Protein 1JWG (pdb70)

CATH classification: 1.25.40.90

B-factor: mean 39.1, std 12.19, range [18.77, 93.54]

Foldseek 3Di:
DDDLLNLLCVQLPPPDPDGPVVSLVVSLVRQVVDPCSLLVNLVNLLVQLPDLRQSSNVSSLVSVLVSCVDDDPSNVVNCLDCVRVVSLVLCCDPVHNNVSHDPVSNVSSLVSLVVCVVPPVVSVSSVVSNVVCVVVPSPD/DDDPDDD/DLDLVVLLCVQLPLPDPDGPVVSLVSNLVRQVVDPCRLLVNLVNLLVQLLDLSQSSNVSSLVSVLVSVVVDDDVNCVNCLDCVRVVSLVQCCDPVHNNVSHDPVSNVSSLVSLVVCVVVPVVRVSSVVSNVVCVVVPRND/DPDDD

Secondary structure (DSSP, 8-state):
---HHHHHHHHT-TT-SS--HHHHHHHHHHHTSSTTHHHHHHHHHHHHHT-SSHHHHHHHHHHHHHHHTS--HHHHHHHTSHHHHHHHHHHH-TTTTGGGS-HHHHHHHHHHHHHHHHH-TT-HHHHHHHHHHHHTTS--/--SHHHHHHHHT-TT-SS--HHHHHHHHHHGGGSTTHHHHHHHHHHHHHT-SSHHHHHHHHHHHHHHHHH--HHHHHHHTSHHHHHHHHHHH-TTTTGGGS-HHHHHHHHHHHHHHHHH-TT-HHHHHHHHHHHHHTS--/-PPPPP-/-PPP-

Organism: Homo sapiens (NCBI:txid9606)

Nearest PDB structures (foldseek):
  3g2w-assembly2_B  TM=1.003E+00  e=2.637E-18  Homo sapiens
  3g2s-assembly1_A  TM=9.853E-01  e=2.176E-18  Homo sapiens
  1py1-assembly2_C  TM=9.974E-01  e=4.066E-18  Homo sapiens
  1juq-assembly5_A  TM=9.883E-01  e=4.350E-15  Homo sapiens
  1juq-assembly6_A  TM=9.883E-01  e=4.350E-15  Homo sapiens

InterPro domains:
  IPR002014 VHS domain [PF00790] (8-143)
  IPR002014 VHS domain [PS50179] (17-147)
  IPR002014 VHS domain [SM00288] (10-143)
  IPR004152 GAT domain [PF03127] (222-300)
  IPR004152 GAT domain [PS50909] (171-299)
  IPR008152 Clathrin adaptor, alpha/beta/gamma-adaptin, appendage, Ig-like subdomain [PF02883] (514-631)
  IPR008152 Clathrin adaptor, alpha/beta/gamma-adaptin, appendage, Ig-like subdomain [SM00809] (507-631)
  IPR008153 Gamma-adaptin ear (GAE) domain [PS50180] (510-631)
  IPR008942 ENTH/VHS [G3DSA:1.25.40.90] (2-163)
  IPR008942 ENTH/VHS [SSF48464] (10-154)
  IPR013041 Clathrin adaptor, appendage, Ig-like subdomain superfamily [SSF49348] (496-639)
  IPR027422 ADP-ribosylation factor-binding protein GGA1-3 [PTHR45905] (5-639)
  IPR038425 GAT domain superfamily [G3DSA:1.20.58.160] (210-314)
  IPR041198 N-terminal extension of GAT domain [PF18308] (169-207)

GO terms:
  GO:0005515 protein binding (F, IPI)
  GO:0034394 protein localization to cell surface (P, IDA)
  GO:0005769 early endosome (C, IDA)
  GO:0042147 retrograde transport, endosome to Golgi (P, IDA)
  GO:0043001 Golgi to plasma membrane protein transport (P, IDA)
  GO:0006886 intracellular protein transport (P, IDA)
  GO:0008104 intracellular protein localization (P, IDA)
  GO:0031901 early endosome membrane (C, EXP)
  GO:0010008 endosome membrane (C, EXP)
  GO:0031901 early endosome membrane (C, TAS)
  GO:0010008 endosome membrane (C, TAS)
  GO:0005794 Golgi apparatus (C, IDA)
  GO:0032991 protein-containing complex (C, IMP)
  GO:0031267 small GTPase binding (F, IPI)
  GO:0005794 Golgi apparatus (C, TAS)
  GO:0006886 intracellular protein transport (P, TAS)
  GO:0016020 membrane (C, HDA)

Radius of gyration: 21.7 Å; Cα contacts (8 Å, |Δi|>4): 387; chains: 4; bounding box: 52×43×63 Å

Sequence (292 aa):
PETLEARINRATNPLNKELDWASINGFCEQLNEDFEGPPLATRLLAHKIQSPQEWEAIQALTVLETCMKSCGKRFHDEVGKFRFLNELIKVVSPKYLGSRTSEKVKNKILELLYSWTVGLPEEVKIAEAYQMLKKQGIVKDEDLLHIPETLEARINRATNPLNKELDWASINGFCEQLNEDFEGPPLATRLLAHKIQSPQEWEAIQALTVLETCMKSCGKRFHDEVGKFRFLNELIKVVSPKYLGSRTSEKVKNKILELLYSWTVGLPEEVKIAEAYQMLKKQGIVKDLLHI

Structure (mmCIF, N/CA/C/O backbone):
data_1JWG
#
_entry.id   1JWG
#
_cell.length_a   56.146
_cell.length_b   65.770
_cell.length_c   101.426
_cell.angle_alpha   90.00
_cell.angle_beta   90.00
_cell.angle_gamma   90.00
#
_symmetry.space_group_name_H-M   'P 21 21 21'
#
loop_
_entity.id
_entity.type
_entity.pdbx_description
1 polymer 'ADP-ribosylation factor binding protein GGA1'
2 polymer 'Cation-independent mannose-6-phosphate receptor'
3 non-polymer 'IODIDE ION'
4 water water
#
loop_
_atom_site.group_PDB
_atom_site.id
_atom_site.type_symbol
_atom_site.label_atom_id
_atom_site.label_alt_id
_atom_site.label_comp_id
_atom_site.label_asym_id
_atom_site.label_entity_id
_atom_site.label_seq_id
_atom_site.pdbx_PDB_ins_code
_atom_site.Cartn_x
_atom_site.Cartn_y
_atom_site.Cartn_z
_atom_site.occupancy
_atom_site.B_iso_or_equiv
_atom_site.auth_seq_id
_atom_site.auth_comp_id
_atom_site.auth_asym_id
_atom_site.auth_atom_id
_atom_site.pdbx_PDB_model_num
ATOM 1 N N . PRO A 1 7 ? 36.101 16.169 97.877 1.00 54.02 7 PRO A N 1
ATOM 2 C CA . PRO A 1 7 ? 36.929 15.889 96.664 1.00 54.10 7 PRO A CA 1
ATOM 3 C C . PRO A 1 7 ? 37.393 14.427 96.673 1.00 53.71 7 PRO A C 1
ATOM 4 O O . PRO A 1 7 ? 38.050 13.984 97.631 1.00 53.49 7 PRO A O 1
ATOM 8 N N . GLU A 1 8 ? 37.060 13.699 95.606 1.00 52.52 8 GLU A N 1
ATOM 9 C CA . GLU A 1 8 ? 37.293 12.257 95.568 1.00 51.53 8 GLU A CA 1
ATOM 10 C C . GLU A 1 8 ? 38.575 11.776 94.890 1.00 49.49 8 GLU A C 1
ATOM 11 O O . GLU A 1 8 ? 38.593 11.428 93.714 1.00 50.09 8 GLU A O 1
ATOM 17 N N . THR A 1 9 ? 39.638 11.737 95.676 1.00 46.59 9 THR A N 1
ATOM 18 C CA . THR A 1 9 ? 40.907 11.164 95.277 1.00 43.98 9 THR A CA 1
ATOM 19 C C . THR A 1 9 ? 40.830 9.667 95.557 1.00 42.14 9 THR A C 1
ATOM 20 O O . THR A 1 9 ? 39.830 9.191 96.093 1.00 41.17 9 THR A O 1
ATOM 24 N N . LEU A 1 10 ? 41.897 8.937 95.237 1.00 39.91 10 LEU A N 1
ATOM 25 C CA . LEU A 1 10 ? 41.911 7.501 95.474 1.00 38.52 10 LEU A CA 1
ATOM 26 C C . LEU A 1 10 ? 41.868 7.212 96.971 1.00 37.74 10 LEU A C 1
ATOM 27 O O . LEU A 1 10 ? 41.246 6.244 97.407 1.00 36.47 10 LEU A O 1
ATOM 32 N N . GLU A 1 11 ? 42.525 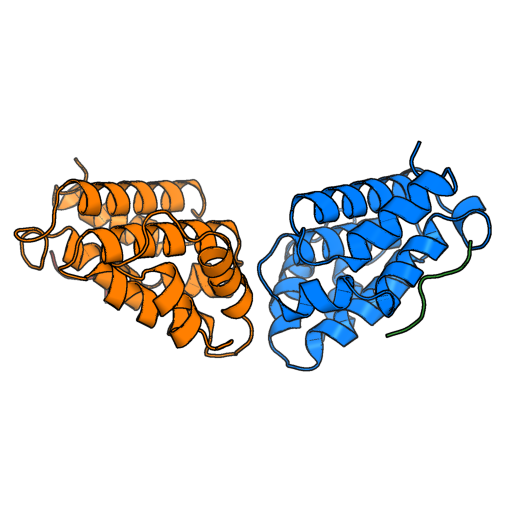8.068 97.744 1.00 37.07 11 GLU A N 1
ATOM 33 C CA . GLU A 1 11 ? 42.527 7.942 99.184 1.00 36.98 11 GLU A CA 1
ATOM 34 C C . GLU A 1 11 ? 41.100 8.030 99.724 1.00 36.47 11 GLU A C 1
ATOM 35 O O . GLU A 1 11 ? 40.646 7.138 100.439 1.00 36.15 11 GLU A O 1
ATOM 41 N N . ALA A 1 12 ? 40.392 9.100 99.382 1.00 35.25 12 ALA A N 1
ATOM 42 C CA . ALA A 1 12 ? 39.026 9.267 99.871 1.00 34.41 12 ALA A CA 1
ATOM 43 C C . ALA A 1 12 ? 38.119 8.144 99.404 1.00 33.26 12 ALA A C 1
ATOM 44 O O . ALA A 1 12 ? 37.248 7.682 100.148 1.00 32.08 12 ALA A O 1
ATOM 46 N N . ARG A 1 13 ? 38.307 7.709 98.163 1.00 32.18 13 ARG A N 1
ATOM 47 C CA . ARG A 1 13 ? 37.457 6.671 97.631 1.00 31.45 13 ARG A CA 1
ATOM 48 C C . ARG A 1 13 ? 37.687 5.362 98.369 1.00 30.70 13 ARG A C 1
ATOM 49 O O . ARG A 1 13 ? 36.748 4.670 98.685 1.00 30.10 13 ARG A O 1
ATOM 57 N N . ILE A 1 14 ? 38.944 5.014 98.614 1.00 30.55 14 ILE A N 1
ATOM 58 C CA . ILE A 1 14 ? 39.198 3.737 99.244 1.00 30.41 14 ILE A CA 1
ATOM 59 C C . ILE A 1 14 ? 38.750 3.778 100.707 1.00 30.58 14 ILE A C 1
ATOM 60 O O . ILE A 1 14 ? 38.347 2.764 101.274 1.00 29.73 14 ILE A O 1
ATOM 65 N N . ASN A 1 15 ? 38.794 4.965 101.302 1.00 30.82 15 ASN A N 1
ATOM 66 C CA . ASN A 1 15 ? 38.392 5.117 102.689 1.00 31.28 15 ASN A CA 1
ATOM 67 C C . ASN A 1 15 ? 36.913 4.857 102.805 1.00 31.51 15 ASN A C 1
ATOM 68 O O . ASN A 1 15 ? 36.439 4.289 103.788 1.00 31.72 15 ASN A O 1
ATOM 73 N N . ARG A 1 16 ? 36.191 5.253 101.766 1.00 31.04 16 ARG A N 1
ATOM 74 C CA . ARG A 1 16 ? 34.747 5.065 101.727 1.00 31.23 16 ARG A CA 1
ATOM 75 C C . ARG A 1 16 ? 34.424 3.619 101.378 1.00 29.48 16 ARG A C 1
ATOM 76 O O . ARG A 1 16 ? 33.564 3.006 101.996 1.00 29.80 16 ARG A O 1
ATOM 84 N N . ALA A 1 17 ? 35.151 3.063 100.417 1.00 27.55 17 ALA A N 1
ATOM 85 C CA . ALA A 1 17 ? 34.872 1.692 99.963 1.00 27.64 17 ALA A CA 1
ATOM 86 C C . ALA A 1 17 ? 35.231 0.592 100.978 1.00 26.39 17 ALA A C 1
ATOM 87 O O . ALA A 1 17 ? 34.752 -0.534 100.866 1.00 27.65 17 ALA A O 1
ATOM 89 N N . THR A 1 18 ? 36.063 0.915 101.964 1.00 25.55 18 THR A N 1
ATOM 90 C CA . THR A 1 18 ? 36.525 -0.084 102.930 1.00 25.54 18 THR A CA 1
ATOM 91 C C . THR A 1 18 ? 36.227 0.356 104.357 1.00 26.09 18 THR A C 1
ATOM 92 O O . THR A 1 18 ? 36.728 -0.208 105.337 1.00 25.62 18 THR A O 1
ATOM 96 N N . ASN A 1 19 ? 35.377 1.363 104.468 1.00 25.91 19 ASN A N 1
ATOM 97 C CA . ASN A 1 19 ? 35.038 1.871 105.791 1.00 27.09 19 ASN A CA 1
ATOM 98 C C . ASN A 1 19 ? 34.447 0.800 106.690 1.00 26.59 19 ASN A C 1
ATOM 99 O O . ASN A 1 19 ? 33.467 0.148 106.341 1.00 25.41 19 ASN A O 1
ATOM 104 N N . PRO A 1 20 ? 35.089 0.591 107.841 1.00 27.29 20 PRO A N 1
ATOM 105 C CA . PRO A 1 20 ? 34.633 -0.364 108.836 1.00 28.22 20 PRO A CA 1
ATOM 106 C C . PRO A 1 20 ? 33.188 -0.128 109.271 1.00 28.46 20 PRO A C 1
ATOM 107 O O . PRO A 1 20 ? 32.538 -1.045 109.747 1.00 27.88 20 PRO A O 1
ATOM 111 N N . LEU A 1 21 ? 32.695 1.087 109.111 1.00 29.52 21 LEU A N 1
ATOM 112 C CA . LEU A 1 21 ? 31.318 1.380 109.523 1.00 30.75 21 LEU A CA 1
ATOM 113 C C . LEU A 1 21 ? 30.287 1.002 108.465 1.00 30.78 21 LEU A C 1
ATOM 114 O O . LEU A 1 21 ? 29.093 1.007 108.749 1.00 30.46 21 LEU A O 1
ATOM 119 N N . ASN A 1 22 ? 30.731 0.693 107.245 1.00 29.91 22 ASN A N 1
ATOM 120 C CA . ASN A 1 22 ? 29.782 0.296 106.191 1.00 30.06 22 ASN A CA 1
ATOM 121 C C . ASN A 1 22 ? 28.942 -0.887 106.661 1.00 29.96 22 ASN A C 1
ATOM 122 O O . ASN A 1 22 ? 29.488 -1.866 107.119 1.00 30.14 22 ASN A O 1
ATOM 127 N N . LYS A 1 23 ? 27.617 -0.820 106.529 1.00 29.86 23 LYS A N 1
ATOM 128 C CA . LYS A 1 23 ? 26.768 -1.935 106.966 1.00 30.32 23 LYS A CA 1
ATOM 129 C C . LYS A 1 23 ? 26.671 -3.010 105.878 1.00 29.04 23 LYS A C 1
ATOM 130 O O . LYS A 1 23 ? 26.261 -4.135 106.133 1.00 28.38 23 LYS A O 1
ATOM 136 N N . GLU A 1 24 ? 27.047 -2.647 104.663 1.00 28.57 24 GLU A N 1
ATOM 137 C CA . GLU A 1 24 ? 27.014 -3.559 103.531 1.00 28.99 24 GLU A CA 1
ATOM 138 C C . GLU A 1 24 ? 27.993 -3.057 102.492 1.00 28.48 24 GLU A C 1
ATOM 139 O O . GLU A 1 24 ? 28.420 -1.904 102.545 1.00 29.36 24 GLU A O 1
ATOM 145 N N . LEU A 1 25 ? 28.366 -3.919 101.557 1.00 27.63 25 LEU A N 1
ATOM 146 C CA . LEU A 1 25 ? 29.305 -3.511 100.530 1.00 28.25 25 LEU A CA 1
ATOM 147 C C . LEU A 1 25 ? 28.801 -2.230 99.861 1.00 28.95 25 LEU A C 1
ATOM 148 O O . LEU A 1 25 ? 27.645 -2.161 99.476 1.00 28.95 25 LEU A O 1
ATOM 153 N N . ASP A 1 26 ? 29.682 -1.251 99.693 1.00 28.92 26 ASP A N 1
ATOM 154 C CA . ASP A 1 26 ? 29.325 0.039 99.088 1.00 29.68 26 ASP A CA 1
ATOM 155 C C . ASP A 1 26 ? 29.743 0.018 97.631 1.00 29.46 26 ASP A C 1
ATOM 156 O O . ASP A 1 26 ? 30.826 0.515 97.287 1.00 29.10 26 ASP A O 1
ATOM 161 N N . TRP A 1 27 ? 28.892 -0.555 96.777 1.00 28.92 27 TRP A N 1
ATOM 162 C CA . TRP A 1 27 ? 29.275 -0.766 95.389 1.00 30.03 27 TRP A CA 1
ATOM 163 C C . TRP A 1 27 ? 29.596 0.483 94.608 1.00 30.42 27 TRP A C 1
ATOM 164 O O . TRP A 1 27 ? 30.490 0.465 93.771 1.00 29.71 27 TRP A O 1
ATOM 175 N N . ALA A 1 28 ? 28.885 1.565 94.903 1.00 30.75 28 ALA A N 1
ATOM 176 C CA . ALA A 1 28 ? 29.127 2.819 94.220 1.00 31.22 28 ALA A CA 1
ATOM 177 C C . ALA A 1 28 ? 30.564 3.252 94.456 1.00 30.68 28 ALA A C 1
ATOM 178 O O . ALA A 1 28 ? 31.262 3.628 93.511 1.00 30.49 28 ALA A O 1
ATOM 180 N N . SER A 1 29 ? 31.021 3.173 95.707 1.00 30.36 29 SER A N 1
ATOM 181 C CA . SER A 1 29 ? 32.388 3.560 96.028 1.00 29.69 29 SER A CA 1
ATOM 182 C C . SER A 1 29 ? 33.421 2.589 95.480 1.00 29.00 29 SER A C 1
ATOM 183 O O . SER A 1 29 ? 34.456 3.028 95.017 1.00 28.37 29 SER A O 1
ATOM 186 N N . ILE A 1 30 ? 33.156 1.294 95.589 1.00 28.09 30 ILE A N 1
ATOM 187 C CA . ILE A 1 30 ? 34.056 0.259 95.070 1.00 28.71 30 ILE A CA 1
ATOM 188 C C . ILE A 1 30 ? 34.254 0.427 93.562 1.00 29.89 30 ILE A C 1
ATOM 189 O O . ILE A 1 30 ? 35.374 0.452 93.065 1.00 29.20 30 ILE A O 1
ATOM 194 N N . ASN A 1 31 ? 33.147 0.565 92.832 1.00 31.21 31 ASN A N 1
ATOM 195 C CA . ASN A 1 31 ? 33.265 0.742 91.387 1.00 32.73 31 ASN A CA 1
ATOM 196 C C . ASN A 1 31 ? 33.956 2.045 91.015 1.00 32.74 31 ASN A C 1
ATOM 197 O O . ASN A 1 31 ? 34.738 2.085 90.063 1.00 33.57 31 ASN A O 1
ATOM 202 N N . GLY A 1 32 ? 33.683 3.087 91.779 1.00 32.52 32 GLY A N 1
ATOM 203 C CA . GLY A 1 32 ? 34.273 4.396 91.552 1.00 33.22 32 GLY A CA 1
ATOM 204 C C . GLY A 1 32 ? 35.775 4.381 91.739 1.00 33.62 32 GLY A C 1
ATOM 205 O O . GLY A 1 32 ? 36.505 5.100 91.059 1.00 33.77 32 GLY A O 1
ATOM 206 N N . PHE A 1 33 ? 36.248 3.563 92.678 1.00 32.91 33 PHE A N 1
ATOM 207 C CA . PHE A 1 33 ? 37.672 3.456 92.902 1.00 32.82 33 PHE A CA 1
ATOM 208 C C . PHE A 1 33 ? 38.318 2.801 91.668 1.00 33.42 33 PHE A C 1
ATOM 209 O O . PHE A 1 33 ? 39.326 3.292 91.150 1.00 32.45 33 PHE A O 1
ATOM 217 N N . CYS A 1 34 ? 37.713 1.720 91.188 1.00 33.69 34 CYS A N 1
ATOM 218 C CA . CYS A 1 34 ? 38.226 1.012 90.023 1.00 35.85 34 CYS A CA 1
ATOM 219 C C . CYS A 1 34 ? 38.208 1.941 88.775 1.00 37.34 34 CYS A C 1
ATOM 220 O O . CYS A 1 34 ? 39.207 2.074 88.073 1.00 37.45 34 CYS A O 1
ATOM 223 N N . GLU A 1 35 ? 37.088 2.608 88.534 1.00 38.47 35 GLU A N 1
ATOM 224 C CA . GLU A 1 35 ? 37.008 3.585 87.449 1.00 40.29 35 GLU A CA 1
ATOM 225 C C . GLU A 1 35 ? 38.105 4.655 87.554 1.00 41.02 35 GLU A C 1
ATOM 226 O O . GLU A 1 35 ? 38.900 4.827 86.624 1.00 42.01 35 GLU A O 1
ATOM 232 N N . GLN A 1 36 ? 38.175 5.340 88.697 1.00 41.94 36 GLN A N 1
ATOM 233 C CA . GLN A 1 36 ? 39.149 6.423 88.933 1.00 42.46 36 GLN A CA 1
ATOM 234 C C . GLN A 1 36 ? 40.642 6.052 88.841 1.00 42.41 36 GLN A C 1
ATOM 235 O O . GLN A 1 36 ? 41.472 6.890 88.476 1.00 41.58 36 GLN A O 1
ATOM 241 N N . LEU A 1 37 ? 40.992 4.811 89.166 1.00 41.81 37 LEU A N 1
ATOM 242 C CA . LEU A 1 37 ? 42.402 4.463 89.190 1.00 42.08 37 LEU A CA 1
ATOM 243 C C . LEU A 1 37 ? 43.112 4.436 87.823 1.00 42.23 37 LEU A C 1
ATOM 244 O O . LEU A 1 37 ? 44.312 4.580 87.777 1.00 41.53 37 LEU A O 1
ATOM 249 N N . ASN A 1 38 ? 42.382 4.276 86.724 1.00 43.32 38 ASN A N 1
ATOM 250 C CA . ASN A 1 38 ? 43.018 4.321 85.411 1.00 45.39 38 ASN A CA 1
ATOM 251 C C . ASN A 1 38 ? 43.040 5.706 84.784 1.00 47.09 38 ASN A C 1
ATOM 252 O O . ASN A 1 38 ? 43.670 5.911 83.745 1.00 46.48 38 ASN A O 1
ATOM 257 N N . GLU A 1 39 ? 42.348 6.646 85.421 1.00 49.39 39 GLU A N 1
ATOM 258 C CA . GLU A 1 39 ? 42.205 8.001 84.904 1.00 52.02 39 GLU A CA 1
ATOM 259 C C . GLU A 1 39 ? 43.437 8.829 85.210 1.00 52.96 39 GLU A C 1
ATOM 260 O O . GLU A 1 39 ? 43.371 10.056 85.316 1.00 54.13 39 GLU A O 1
ATOM 266 N N . ASP A 1 40 ? 44.568 8.149 85.335 1.00 53.90 40 ASP A N 1
ATOM 267 C CA . ASP A 1 40 ? 45.829 8.790 85.674 1.00 54.33 40 ASP A CA 1
ATOM 268 C C . ASP A 1 40 ? 46.957 7.794 85.462 1.00 53.89 40 ASP A C 1
ATOM 269 O O . ASP A 1 40 ? 46.791 6.595 85.682 1.00 53.86 40 ASP A O 1
ATOM 274 N N . PHE A 1 41 ? 48.107 8.293 85.033 1.00 53.33 41 PHE A N 1
ATOM 275 C CA . PHE A 1 41 ? 49.274 7.450 84.803 1.00 52.64 41 PHE A CA 1
ATOM 276 C C . PHE A 1 41 ? 49.773 6.829 86.113 1.00 51.37 41 PHE A C 1
ATOM 277 O O . PHE A 1 41 ? 50.137 5.656 86.158 1.00 51.03 41 PHE A O 1
ATOM 285 N N . GLU A 1 42 ? 49.762 7.628 87.173 1.00 49.78 42 GLU A N 1
ATOM 286 C CA . GLU A 1 42 ? 50.235 7.206 88.485 1.00 48.94 42 GLU A CA 1
ATOM 287 C C . GLU A 1 42 ? 49.158 6.570 89.355 1.00 46.95 42 GLU A C 1
ATOM 288 O O . GLU A 1 42 ? 49.423 6.190 90.492 1.00 46.58 42 GLU A O 1
ATOM 294 N N . GLY A 1 43 ? 47.950 6.453 88.815 1.00 45.14 43 GLY A N 1
ATOM 295 C CA . GLY A 1 43 ? 46.832 5.871 89.528 1.00 42.61 43 GLY A CA 1
ATOM 296 C C . GLY A 1 43 ? 47.048 4.448 90.017 1.00 41.26 43 GLY A C 1
ATOM 297 O O . GLY A 1 43 ? 46.934 4.162 91.213 1.00 41.47 43 GLY A O 1
ATOM 298 N N . PRO A 1 44 ? 47.323 3.540 89.092 1.00 39.78 44 PRO A N 1
ATOM 299 C CA . PRO A 1 44 ? 47.498 2.122 89.438 1.00 38.38 44 PRO A CA 1
ATOM 300 C C . PRO A 1 44 ? 48.468 1.865 90.602 1.00 37.59 44 PRO A C 1
ATOM 301 O O . PRO A 1 44 ? 48.084 1.148 91.518 1.00 37.19 44 PRO A O 1
ATOM 305 N N . PRO A 1 45 ? 49.666 2.446 90.610 1.00 36.66 45 PRO A N 1
ATOM 306 C CA . PRO A 1 45 ? 50.595 2.208 91.722 1.00 35.94 45 PRO A CA 1
ATOM 307 C C . PRO A 1 45 ? 50.075 2.766 93.050 1.00 34.93 45 PRO A C 1
ATOM 308 O O . PRO A 1 45 ? 50.318 2.183 94.102 1.00 34.82 45 PRO A O 1
ATOM 312 N N . LEU A 1 46 ? 49.418 3.915 93.008 1.00 34.27 46 LEU A N 1
ATOM 313 C CA . LEU A 1 46 ? 48.844 4.475 94.218 1.00 33.61 46 LEU A CA 1
ATOM 314 C C . LEU A 1 46 ? 47.731 3.534 94.713 1.00 32.25 46 LEU A C 1
ATOM 315 O O . LEU A 1 46 ? 47.650 3.236 95.895 1.00 31.29 46 LEU A O 1
ATOM 320 N N . ALA A 1 47 ? 46.860 3.123 93.796 1.00 31.53 47 ALA A N 1
ATOM 321 C CA . ALA A 1 47 ? 45.753 2.241 94.133 1.00 31.34 47 ALA A CA 1
ATOM 322 C C . ALA A 1 47 ? 46.280 1.020 94.881 1.00 31.66 47 ALA A C 1
ATOM 323 O O . ALA A 1 47 ? 45.794 0.625 95.924 1.00 30.89 47 ALA A O 1
ATOM 325 N N . THR A 1 48 ? 47.318 0.448 94.327 1.00 31.62 48 THR A N 1
ATOM 326 C CA . THR A 1 48 ? 47.871 -0.774 94.849 1.00 32.55 48 THR A CA 1
ATOM 327 C C . THR A 1 48 ? 48.589 -0.564 96.200 1.00 32.58 48 THR A C 1
ATOM 328 O O . THR A 1 48 ? 48.585 -1.436 97.075 1.00 31.80 48 THR A O 1
ATOM 332 N N . ARG A 1 49 ? 49.165 0.615 96.413 1.00 31.74 49 ARG A N 1
ATOM 333 C CA . ARG A 1 49 ? 49.778 0.856 97.710 1.00 30.91 49 ARG A CA 1
ATOM 334 C C . ARG A 1 49 ? 48.686 1.034 98.754 1.00 29.61 49 ARG A C 1
ATOM 335 O O . ARG A 1 49 ? 48.813 0.573 99.873 1.00 28.44 49 ARG A O 1
ATOM 343 N N . LEU A 1 50 ? 47.606 1.702 98.382 1.00 29.34 50 LEU A N 1
ATOM 344 C CA . LEU A 1 50 ? 46.511 1.913 99.326 1.00 29.60 50 LEU A CA 1
ATOM 345 C C . LEU A 1 50 ? 45.862 0.571 99.655 1.00 28.84 50 LEU A C 1
ATOM 346 O O . LEU A 1 50 ? 45.574 0.279 100.805 1.00 28.87 50 LEU A O 1
ATOM 351 N N . LEU A 1 51 ? 45.620 -0.229 98.622 1.00 28.03 51 LEU A N 1
ATOM 352 C CA . LEU A 1 51 ? 44.971 -1.517 98.798 1.00 27.24 51 LEU A CA 1
ATOM 353 C C . LEU A 1 51 ? 45.812 -2.419 99.690 1.00 26.95 51 LEU A C 1
ATOM 354 O O . LEU A 1 51 ? 45.284 -3.081 100.581 1.00 25.86 51 LEU A O 1
ATOM 359 N N . ALA A 1 52 ? 47.117 -2.455 99.442 1.00 26.16 52 ALA A N 1
ATOM 360 C CA . ALA A 1 52 ? 47.977 -3.305 100.239 1.00 27.28 52 ALA A CA 1
ATOM 361 C C . ALA A 1 52 ? 47.852 -2.946 101.717 1.00 27.53 52 ALA A C 1
ATOM 362 O O . ALA A 1 52 ? 47.812 -3.833 102.578 1.00 26.59 52 ALA A O 1
ATOM 364 N N . HIS A 1 53 ? 47.796 -1.662 102.033 1.00 27.70 53 HIS A N 1
ATOM 365 C CA . HIS A 1 53 ? 47.657 -1.320 103.447 1.00 27.83 53 HIS A CA 1
ATOM 366 C C . HIS A 1 53 ? 46.265 -1.729 104.012 1.00 27.48 53 HIS A C 1
ATOM 367 O O . HIS A 1 53 ? 46.173 -2.267 105.111 1.00 27.90 53 HIS A O 1
ATOM 374 N N . LYS A 1 54 ? 45.185 -1.485 103.279 1.00 26.94 54 LYS A N 1
ATOM 375 C CA . LYS A 1 54 ? 43.867 -1.853 103.816 1.00 25.70 54 LYS A CA 1
ATOM 376 C C . LYS A 1 54 ? 43.721 -3.370 104.023 1.00 25.51 54 LYS A C 1
ATOM 377 O O . LYS A 1 54 ? 43.078 -3.819 104.978 1.00 26.09 54 LYS A O 1
ATOM 383 N N . ILE A 1 55 ? 44.354 -4.153 103.152 1.00 24.70 55 ILE A N 1
ATOM 384 C CA . ILE A 1 55 ? 44.194 -5.609 103.171 1.00 23.55 55 ILE A CA 1
ATOM 385 C C . ILE A 1 55 ? 44.869 -6.201 104.418 1.00 23.27 55 ILE A C 1
ATOM 386 O O . ILE A 1 55 ? 44.484 -7.265 104.943 1.00 22.78 55 ILE A O 1
ATOM 391 N N . GLN A 1 56 ? 45.890 -5.497 104.885 1.00 22.91 56 GLN A N 1
ATOM 392 C CA . GLN A 1 56 ? 46.613 -5.87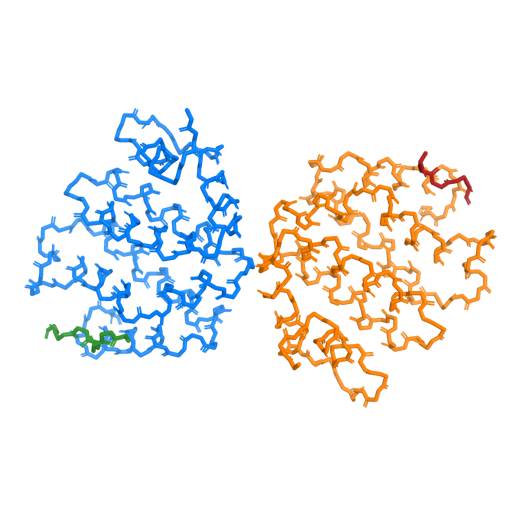7 106.082 1.00 23.28 56 GLN A CA 1
ATOM 393 C C . GLN A 1 56 ? 45.963 -5.415 107.388 1.00 23.98 56 GLN A C 1
ATOM 394 O O . GLN A 1 56 ? 46.502 -5.642 108.465 1.00 23.14 56 GLN A O 1
ATOM 400 N N . SER A 1 57 ? 44.798 -4.802 107.314 1.00 24.07 57 SER A N 1
ATOM 401 C CA . SER A 1 57 ? 44.150 -4.339 108.549 1.00 25.01 57 SER A CA 1
ATOM 402 C C . SER A 1 57 ? 43.776 -5.493 109.502 1.00 26.27 57 SER A C 1
ATOM 403 O O . SER A 1 57 ? 43.247 -6.512 109.077 1.00 25.90 57 SER A O 1
ATOM 406 N N . PRO A 1 58 ? 44.020 -5.297 110.790 1.00 26.71 58 PRO A N 1
ATOM 407 C CA . PRO A 1 58 ? 43.573 -6.237 111.808 1.00 27.11 58 PRO A CA 1
ATOM 408 C C . PRO A 1 58 ? 42.068 -6.200 111.900 1.00 26.58 58 PRO A C 1
ATOM 409 O O . PRO A 1 58 ? 41.497 -7.118 112.475 1.00 27.41 58 PRO A O 1
ATOM 413 N N . GLN A 1 59 ? 41.424 -5.184 111.334 1.00 24.82 59 GLN A N 1
ATOM 414 C CA . GLN A 1 59 ? 39.957 -5.149 111.380 1.00 25.46 59 GLN A CA 1
ATOM 415 C C . GLN A 1 59 ? 39.431 -5.890 110.150 1.00 25.29 59 GLN A C 1
ATOM 416 O O . GLN A 1 59 ? 39.557 -5.423 109.024 1.00 22.87 59 GLN A O 1
ATOM 422 N N . GLU A 1 60 ? 38.824 -7.035 110.399 1.00 24.57 60 GLU A N 1
ATOM 423 C CA . GLU A 1 60 ? 38.454 -7.929 109.324 1.00 26.32 60 GLU A CA 1
ATOM 424 C C . GLU A 1 60 ? 37.608 -7.318 108.224 1.00 25.31 60 GLU A C 1
ATOM 425 O O . GLU A 1 60 ? 37.898 -7.515 107.043 1.00 25.65 60 GLU A O 1
ATOM 431 N N . TRP A 1 61 ? 36.520 -6.641 108.603 1.00 24.66 61 TRP A N 1
ATOM 432 C CA . TRP A 1 61 ? 35.580 -6.093 107.625 1.00 24.70 61 TRP A CA 1
ATOM 433 C C . TRP A 1 61 ? 36.267 -5.048 106.739 1.00 24.96 61 TRP A C 1
ATOM 434 O O . TRP A 1 61 ? 35.909 -4.872 105.568 1.00 24.11 61 TRP A O 1
ATOM 445 N N . GLU A 1 62 ? 37.264 -4.370 107.300 1.00 23.91 62 GLU A N 1
ATOM 446 C CA . GLU A 1 62 ? 38.037 -3.424 106.517 1.00 24.09 62 GLU A CA 1
ATOM 447 C C . GLU A 1 62 ? 38.845 -4.226 105.464 1.00 23.67 62 GLU A C 1
ATOM 448 O O . GLU A 1 62 ? 38.804 -3.900 104.268 1.00 23.35 62 GLU A O 1
ATOM 454 N N . ALA A 1 63 ? 39.544 -5.260 105.918 1.00 22.57 63 ALA A N 1
ATOM 455 C CA . ALA A 1 63 ? 40.345 -6.104 105.025 1.00 23.37 63 ALA A CA 1
ATOM 456 C C . ALA A 1 63 ? 39.461 -6.733 103.949 1.00 23.33 63 ALA A C 1
ATOM 457 O O . ALA A 1 63 ? 39.763 -6.660 102.756 1.00 23.35 63 ALA A O 1
ATOM 459 N N . ILE A 1 64 ? 38.363 -7.344 104.383 1.00 22.40 64 ILE A N 1
ATOM 460 C CA . ILE A 1 64 ? 37.433 -7.985 103.481 1.00 22.77 64 ILE A CA 1
ATOM 461 C C . ILE A 1 64 ? 36.876 -7.029 102.411 1.00 22.43 64 ILE A C 1
ATOM 462 O O . ILE A 1 64 ? 36.853 -7.361 101.241 1.00 22.70 64 ILE A O 1
ATOM 467 N N . GLN A 1 65 ? 36.478 -5.828 102.798 1.00 23.29 65 GLN A N 1
ATOM 468 C CA . GLN A 1 65 ? 36.050 -4.856 101.807 1.00 23.13 65 GLN A CA 1
ATOM 469 C C . GLN A 1 65 ? 37.177 -4.486 100.830 1.00 23.43 65 GLN A C 1
ATOM 470 O O . GLN A 1 65 ? 36.942 -4.318 99.637 1.00 22.49 65 GLN A O 1
ATOM 476 N N . ALA A 1 66 ? 38.391 -4.317 101.348 1.00 23.05 66 ALA A N 1
ATOM 477 C CA . ALA A 1 66 ? 39.531 -3.995 100.505 1.00 23.24 66 ALA A CA 1
ATOM 478 C C . ALA A 1 66 ? 39.799 -5.119 99.508 1.00 23.97 66 ALA A C 1
ATOM 479 O O . ALA A 1 66 ? 40.161 -4.857 98.367 1.00 23.25 66 ALA A O 1
ATOM 481 N N . LEU A 1 67 ? 39.670 -6.369 99.959 1.00 22.96 67 LEU A N 1
ATOM 482 C CA . LEU A 1 67 ? 39.836 -7.492 99.059 1.00 23.44 67 LEU A CA 1
ATOM 483 C C . LEU A 1 67 ? 38.741 -7.527 97.962 1.00 24.23 67 LEU A C 1
ATOM 484 O O . LEU A 1 67 ? 39.010 -7.959 96.844 1.00 23.93 67 LEU A O 1
ATOM 489 N N . THR A 1 68 ? 37.534 -7.062 98.287 1.00 24.09 68 THR A N 1
ATOM 490 C CA . THR A 1 68 ? 36.442 -6.970 97.318 1.00 24.91 68 THR A CA 1
ATOM 491 C C . THR A 1 68 ? 36.746 -5.894 96.303 1.00 24.48 68 THR A C 1
ATOM 492 O O . THR A 1 68 ? 36.498 -6.074 95.104 1.00 25.28 68 THR A O 1
ATOM 496 N N . VAL A 1 69 ? 37.262 -4.758 96.767 1.00 23.80 69 VAL A N 1
ATOM 497 C CA . VAL A 1 69 ? 37.720 -3.747 95.822 1.00 23.69 69 VAL A CA 1
ATOM 498 C C . VAL A 1 69 ? 38.767 -4.346 94.857 1.00 25.13 69 VAL A C 1
ATOM 499 O O . VAL A 1 69 ? 38.613 -4.276 93.607 1.00 24.86 69 VAL A O 1
ATOM 503 N N . LEU A 1 70 ? 39.813 -4.946 95.423 1.00 24.60 70 LEU A N 1
ATOM 504 C CA . LEU A 1 70 ? 40.889 -5.532 94.619 1.00 25.49 70 LEU A CA 1
ATOM 505 C C . LEU A 1 70 ? 40.327 -6.554 93.613 1.00 25.75 70 LEU A C 1
ATOM 506 O O . LEU A 1 70 ? 40.666 -6.488 92.441 1.00 25.77 70 LEU A O 1
ATOM 511 N N . GLU A 1 71 ? 39.493 -7.492 94.074 1.00 25.96 71 GLU A N 1
ATOM 512 C CA . GLU A 1 71 ? 38.868 -8.480 93.184 1.00 27.51 71 GLU A CA 1
ATOM 513 C C . GLU A 1 71 ? 38.155 -7.756 92.038 1.00 28.19 71 GLU A C 1
ATOM 514 O O . GLU A 1 71 ? 38.347 -8.087 90.854 1.00 27.29 71 GLU A O 1
ATOM 520 N N . THR A 1 72 ? 37.352 -6.761 92.403 1.00 28.58 72 THR A N 1
ATOM 521 C CA . THR A 1 72 ? 36.549 -6.008 91.438 1.00 30.25 72 THR A CA 1
ATOM 522 C C . THR A 1 72 ? 37.428 -5.301 90.402 1.00 30.58 72 THR A C 1
ATOM 523 O O . THR A 1 72 ? 37.187 -5.405 89.201 1.00 30.45 72 THR A O 1
ATOM 527 N N . CYS A 1 73 ? 38.484 -4.636 90.843 1.00 31.69 73 CYS A N 1
ATOM 528 C CA . CYS A 1 73 ? 39.327 -3.928 89.892 1.00 32.52 73 CYS A CA 1
ATOM 529 C C . CYS A 1 73 ? 40.057 -4.894 88.976 1.00 33.15 73 CYS A C 1
ATOM 530 O O . CYS A 1 73 ? 40.273 -4.610 87.781 1.00 33.38 73 CYS A O 1
ATOM 533 N N . MET A 1 74 ? 40.449 -6.038 89.529 1.00 32.28 74 MET A N 1
ATOM 534 C CA . MET A 1 74 ? 41.187 -7.015 88.758 1.00 31.99 74 MET A CA 1
ATOM 535 C C . MET A 1 74 ? 40.313 -7.679 87.689 1.00 32.76 74 MET A C 1
ATOM 536 O O . MET A 1 74 ? 40.805 -8.054 86.646 1.00 31.13 74 MET A O 1
ATOM 541 N N . LYS A 1 75 ? 39.031 -7.829 87.970 1.00 33.55 75 LYS A N 1
ATOM 542 C CA . LYS A 1 75 ? 38.115 -8.443 87.013 1.00 36.51 75 LYS A CA 1
ATOM 543 C C . LYS A 1 75 ? 37.917 -7.594 85.772 1.00 37.13 75 LYS A C 1
ATOM 544 O O . LYS A 1 75 ? 37.384 -8.068 84.771 1.00 38.93 75 LYS A O 1
ATOM 550 N N . SER A 1 76 ? 38.333 -6.342 85.833 1.00 37.61 76 SER A N 1
ATOM 551 C CA . SER A 1 76 ? 38.168 -5.449 84.690 1.00 38.55 76 SER A CA 1
ATOM 552 C C . SER A 1 76 ? 39.442 -5.229 83.906 1.00 37.70 76 SER A C 1
ATOM 553 O O . SER A 1 76 ? 40.540 -5.263 84.458 1.00 37.20 76 SER A O 1
ATOM 556 N N . CYS A 1 77 ? 39.265 -4.949 82.616 1.00 36.64 77 CYS A N 1
ATOM 557 C CA . CYS A 1 77 ? 40.381 -4.768 81.701 1.00 36.05 77 CYS A CA 1
ATOM 558 C C . CYS A 1 77 ? 41.258 -3.610 82.125 1.00 35.35 77 CYS A C 1
ATOM 559 O O . CYS A 1 77 ? 40.770 -2.579 82.601 1.00 34.52 77 CYS A O 1
ATOM 562 N N . GLY A 1 78 ? 42.561 -3.781 81.940 1.00 33.96 78 GLY A N 1
ATOM 563 C CA . GLY A 1 78 ? 43.508 -2.734 82.255 1.00 33.40 78 GLY A CA 1
ATOM 564 C C . GLY A 1 78 ? 44.891 -3.304 82.469 1.00 32.86 78 GLY A C 1
ATOM 565 O O . GLY A 1 78 ? 45.181 -3.843 83.528 1.00 31.98 78 GLY A O 1
ATOM 566 N N . LYS A 1 79 ? 45.755 -3.164 81.468 1.00 32.52 79 LYS A N 1
ATOM 567 C CA . LYS A 1 79 ? 47.099 -3.729 81.553 1.00 32.58 79 LYS A CA 1
ATOM 568 C C . LYS A 1 79 ? 47.891 -3.153 82.721 1.00 32.22 79 LYS A C 1
ATOM 569 O O . LYS A 1 79 ? 48.534 -3.890 83.459 1.00 30.62 79 LYS A O 1
ATOM 575 N N . ARG A 1 80 ? 47.825 -1.841 82.898 1.00 31.45 80 ARG A N 1
ATOM 576 C CA . ARG A 1 80 ? 48.633 -1.209 83.925 1.00 32.11 80 ARG A CA 1
ATOM 577 C C . ARG A 1 80 ? 48.284 -1.715 85.340 1.00 30.95 80 ARG A C 1
ATOM 578 O O . ARG A 1 80 ? 49.174 -2.075 86.121 1.00 29.12 80 ARG A O 1
ATOM 586 N N . PHE A 1 81 ? 47.002 -1.738 85.661 1.00 29.32 81 PHE A N 1
ATOM 587 C CA . PHE A 1 81 ? 46.623 -2.194 86.998 1.00 30.17 81 PHE A CA 1
ATOM 588 C C . PHE A 1 81 ? 46.963 -3.657 87.181 1.00 29.84 81 PHE A C 1
ATOM 589 O O . PHE A 1 81 ? 47.501 -4.058 88.213 1.00 29.78 81 PHE A O 1
ATOM 597 N N . HIS A 1 82 ? 46.615 -4.458 86.184 1.00 29.41 82 HIS A N 1
ATOM 598 C CA . HIS A 1 82 ? 46.924 -5.867 86.209 1.00 29.73 82 HIS A CA 1
ATOM 599 C C . HIS A 1 82 ? 48.405 -6.085 86.429 1.00 29.81 82 HIS A C 1
ATOM 600 O O . HIS A 1 82 ? 48.793 -6.986 87.175 1.00 29.05 82 HIS A O 1
ATOM 607 N N . ASP A 1 83 ? 49.240 -5.291 85.756 1.00 29.72 83 ASP A N 1
ATOM 608 C CA . ASP A 1 83 ? 50.678 -5.452 85.900 1.00 29.71 83 ASP A CA 1
ATOM 609 C C . ASP A 1 83 ? 51.162 -5.005 87.284 1.00 30.04 83 ASP A C 1
ATOM 610 O O . ASP A 1 83 ? 52.103 -5.575 87.815 1.00 29.06 83 ASP A O 1
ATOM 615 N N . GLU A 1 84 ? 50.556 -3.964 87.850 1.00 30.33 84 GLU A N 1
ATOM 616 C CA . GLU A 1 84 ? 51.006 -3.513 89.167 1.00 31.59 84 GLU A CA 1
ATOM 617 C C . GLU A 1 84 ? 50.743 -4.596 90.209 1.00 30.87 84 GLU A C 1
ATOM 618 O O . GLU A 1 84 ? 51.595 -4.907 91.051 1.00 31.12 84 GLU A O 1
ATOM 624 N N . VAL A 1 85 ? 49.556 -5.175 90.145 1.00 29.64 85 VAL A N 1
ATOM 625 C CA . VAL A 1 85 ? 49.156 -6.188 91.123 1.00 28.79 85 VAL A CA 1
ATOM 626 C C . VAL 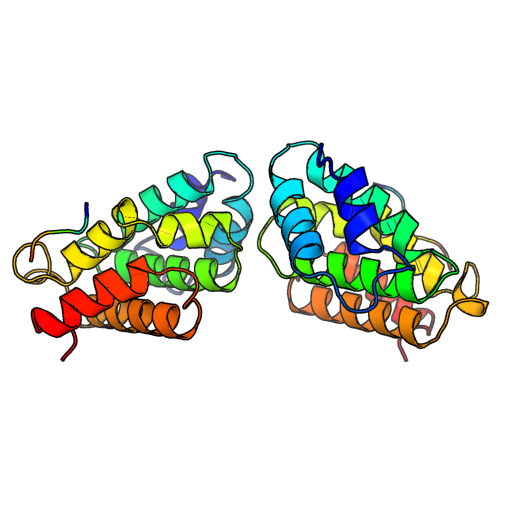A 1 85 ? 50.023 -7.411 90.888 1.00 28.19 85 VAL A C 1
ATOM 627 O O . VAL A 1 85 ? 50.332 -8.159 91.814 1.00 27.38 85 VAL A O 1
ATOM 631 N N . GLY A 1 86 ? 50.428 -7.580 89.631 1.00 27.58 86 GLY A N 1
ATOM 632 C CA . GLY A 1 86 ? 51.328 -8.658 89.236 1.00 27.49 86 GLY A CA 1
ATOM 633 C C . GLY A 1 86 ? 52.814 -8.473 89.543 1.00 27.87 86 GLY A C 1
ATOM 634 O O . GLY A 1 86 ? 53.652 -9.238 89.054 1.00 28.85 86 GLY A O 1
ATOM 635 N N . LYS A 1 87 ? 53.167 -7.491 90.356 1.00 27.76 87 LYS A N 1
ATOM 636 C CA . LYS A 1 87 ? 54.561 -7.356 90.778 1.00 27.95 87 LYS A CA 1
ATOM 637 C C . LYS A 1 87 ? 54.691 -7.883 92.191 1.00 28.26 87 LYS A C 1
ATOM 638 O O . LYS A 1 87 ? 53.735 -7.812 92.972 1.00 26.20 87 LYS A O 1
ATOM 644 N N . PHE A 1 88 ? 55.878 -8.366 92.521 1.00 27.37 88 PHE A N 1
ATOM 645 C CA . PHE A 1 88 ? 56.132 -8.873 93.870 1.00 29.05 88 PHE A CA 1
ATOM 646 C C . PHE A 1 88 ? 55.949 -7.772 94.891 1.00 28.78 88 PHE A C 1
ATOM 647 O O . PHE A 1 88 ? 55.583 -8.032 96.025 1.00 29.54 88 PHE A O 1
ATOM 655 N N . ARG A 1 89 ? 56.165 -6.537 94.451 1.00 29.52 89 ARG A N 1
ATOM 656 C CA . ARG A 1 89 ? 55.972 -5.349 95.283 1.00 30.03 89 ARG A CA 1
ATOM 657 C C . ARG A 1 89 ? 54.560 -5.323 95.899 1.00 29.38 89 ARG A C 1
ATOM 658 O O . ARG A 1 89 ? 54.367 -4.855 97.022 1.00 30.56 89 ARG A O 1
ATOM 666 N N . PHE A 1 90 ? 53.576 -5.812 95.158 1.00 28.35 90 PHE A N 1
ATOM 667 C CA . PHE A 1 90 ? 52.225 -5.944 95.695 1.00 26.88 90 PHE A CA 1
ATOM 668 C C . PHE A 1 90 ? 51.947 -7.324 96.241 1.00 27.19 90 PHE A C 1
ATOM 669 O O . PHE A 1 90 ? 51.392 -7.468 97.327 1.00 27.05 90 PHE A O 1
ATOM 677 N N . LEU A 1 91 ? 52.283 -8.349 95.465 1.00 26.30 91 LEU A N 1
ATOM 678 C CA . LEU A 1 91 ? 52.055 -9.721 95.901 1.00 25.68 91 LEU A CA 1
ATOM 679 C C . LEU A 1 91 ? 52.666 -10.007 97.296 1.00 24.39 91 LEU A C 1
ATOM 680 O O . LEU A 1 91 ? 52.064 -10.689 98.127 1.00 22.99 91 LEU A O 1
ATOM 685 N N . ASN A 1 92 ? 53.851 -9.478 97.542 1.00 23.30 92 ASN A N 1
ATOM 686 C CA . ASN A 1 92 ? 54.486 -9.677 98.838 1.00 24.23 92 ASN A CA 1
ATOM 687 C C . ASN A 1 92 ? 53.576 -9.194 99.976 1.00 24.53 92 ASN A C 1
ATOM 688 O O . ASN A 1 92 ? 53.577 -9.778 101.046 1.00 24.38 92 ASN A O 1
ATOM 693 N N . GLU A 1 93 ? 52.825 -8.119 99.746 1.00 26.27 93 GLU A N 1
ATOM 694 C CA . GLU A 1 93 ? 51.902 -7.616 100.772 1.00 26.83 93 GLU A CA 1
ATOM 695 C C . GLU A 1 93 ? 50.752 -8.597 101.064 1.00 26.50 93 GLU A C 1
ATOM 696 O O . GLU A 1 93 ? 50.315 -8.719 102.215 1.00 26.45 93 GLU A O 1
ATOM 702 N N . LEU A 1 94 ? 50.254 -9.275 100.031 1.00 25.45 94 LEU A N 1
ATOM 703 C CA . LEU A 1 94 ? 49.244 -10.303 100.217 1.00 24.78 94 LEU A CA 1
ATOM 704 C C . LEU A 1 94 ? 49.833 -11.536 100.897 1.00 24.85 94 LEU A C 1
ATOM 705 O O . LEU A 1 94 ? 49.162 -12.206 101.685 1.00 24.52 94 LEU A O 1
ATOM 710 N N . ILE A 1 95 ? 51.086 -11.858 100.575 1.00 23.90 95 ILE A N 1
ATOM 711 C CA . ILE A 1 95 ? 51.696 -13.058 101.126 1.00 24.08 95 ILE A CA 1
ATOM 712 C C . ILE A 1 95 ? 51.922 -12.929 102.639 1.00 24.31 95 ILE A C 1
ATOM 713 O O . ILE A 1 95 ? 51.736 -13.892 103.386 1.00 22.72 95 ILE A O 1
ATOM 718 N N . LYS A 1 96 ? 52.275 -11.726 103.083 1.00 24.18 96 LYS A N 1
ATOM 719 C CA . LYS A 1 96 ? 52.456 -11.420 104.503 1.00 25.77 96 LYS A CA 1
ATOM 720 C C . LYS A 1 96 ? 51.195 -11.730 105.303 1.00 25.17 96 LYS A C 1
ATOM 721 O O . LYS A 1 96 ? 51.266 -12.175 106.460 1.00 24.70 96 LYS A O 1
ATOM 727 N N . VAL A 1 97 ? 50.043 -11.492 104.682 1.00 24.57 97 VAL A N 1
ATOM 728 C CA . VAL A 1 97 ? 48.747 -11.744 105.328 1.00 24.07 97 VAL A CA 1
ATOM 729 C C . VAL A 1 97 ? 48.499 -13.238 105.532 1.00 25.46 97 VAL A C 1
ATOM 730 O O . VAL A 1 97 ? 47.940 -13.656 106.561 1.00 24.84 97 VAL A O 1
ATOM 734 N N . VAL A 1 98 ? 48.933 -14.062 104.581 1.00 25.18 98 VAL A N 1
ATOM 735 C CA . VAL A 1 98 ? 48.657 -15.479 104.683 1.00 26.57 98 VAL A CA 1
ATOM 736 C C . VAL A 1 98 ? 49.778 -16.348 105.281 1.00 28.29 98 VAL A C 1
ATOM 737 O O . VAL A 1 98 ? 49.596 -17.549 105.473 1.00 28.73 98 VAL A O 1
ATOM 741 N N . SER A 1 99 ? 50.943 -15.780 105.536 1.00 29.11 99 SER A N 1
ATOM 742 C CA . SER A 1 99 ? 52.035 -16.605 106.043 1.00 30.92 99 SER A CA 1
ATOM 743 C C . SER A 1 99 ? 52.225 -16.480 107.541 1.00 30.74 99 SER A C 1
ATOM 744 O O . SER A 1 99 ? 52.331 -15.378 108.054 1.00 31.56 99 SER A O 1
ATOM 747 N N . PRO A 1 100 ? 52.281 -17.621 108.220 1.00 32.15 100 PRO A N 1
ATOM 748 C CA . PRO A 1 100 ? 52.511 -17.698 109.668 1.00 33.12 100 PRO A CA 1
ATOM 749 C C . PRO A 1 100 ? 53.789 -16.967 110.118 1.00 33.63 100 PRO A C 1
ATOM 750 O O . PRO A 1 100 ? 53.886 -16.536 111.269 1.00 33.53 100 PRO A O 1
ATOM 754 N N . LYS A 1 101 ? 54.736 -16.790 109.204 1.00 33.73 101 LYS A N 1
ATOM 755 C CA . LYS A 1 101 ? 55.965 -16.083 109.511 1.00 34.64 101 LYS A CA 1
ATOM 756 C C . LYS A 1 101 ? 55.704 -14.584 109.641 1.00 33.94 101 LYS A C 1
ATOM 757 O O . LYS A 1 101 ? 56.445 -13.869 110.312 1.00 33.98 101 LYS A O 1
ATOM 763 N N . TYR A 1 102 ? 54.643 -14.099 109.008 1.00 32.32 102 TYR A N 1
ATOM 764 C CA . TYR A 1 102 ? 54.356 -12.668 109.049 1.00 31.79 102 TYR A CA 1
ATOM 765 C C . TYR A 1 102 ? 53.064 -12.399 109.815 1.00 31.89 102 TYR A C 1
ATOM 766 O O . TYR A 1 102 ? 53.085 -12.406 111.033 1.00 32.02 102 TYR A O 1
ATOM 775 N N . LEU A 1 103 ? 51.933 -12.227 109.129 1.00 31.07 103 LEU A N 1
ATOM 776 C CA . LEU A 1 103 ? 50.680 -11.886 109.817 1.00 30.85 103 LEU A CA 1
ATOM 777 C C . LEU A 1 103 ? 49.686 -13.010 109.902 1.00 30.35 103 LEU A C 1
ATOM 778 O O . LEU A 1 103 ? 48.628 -12.868 110.518 1.00 30.26 103 LEU A O 1
ATOM 783 N N . GLY A 1 104 ? 50.008 -14.122 109.267 1.00 30.97 104 GLY A N 1
ATOM 784 C CA . GLY A 1 104 ? 49.090 -15.242 109.150 1.00 31.77 104 GLY A CA 1
ATOM 785 C C . GLY A 1 104 ? 48.471 -15.798 110.421 1.00 32.81 104 GLY A C 1
ATOM 786 O O . GLY A 1 104 ? 47.286 -16.152 110.443 1.00 32.34 104 GLY A O 1
ATOM 787 N N . SER A 1 105 ? 49.260 -15.897 111.482 1.00 33.23 105 SER A N 1
ATOM 788 C CA . SER A 1 105 ? 48.749 -16.471 112.718 1.00 34.36 105 SER A CA 1
ATOM 789 C C . SER A 1 105 ? 47.729 -15.555 113.393 1.00 34.76 105 SER A C 1
ATOM 790 O O . SER A 1 105 ? 47.007 -16.002 114.265 1.00 34.69 105 SER A O 1
ATOM 793 N N . ARG A 1 106 ? 47.655 -14.287 112.991 1.00 34.21 106 ARG A N 1
ATOM 794 C CA . ARG A 1 106 ? 46.671 -13.382 113.577 1.00 35.05 106 ARG A CA 1
ATOM 795 C C . ARG A 1 106 ? 45.536 -13.006 112.617 1.00 34.70 106 ARG A C 1
ATOM 796 O O . ARG A 1 106 ? 44.667 -12.190 112.961 1.00 35.53 106 ARG A O 1
ATOM 804 N N 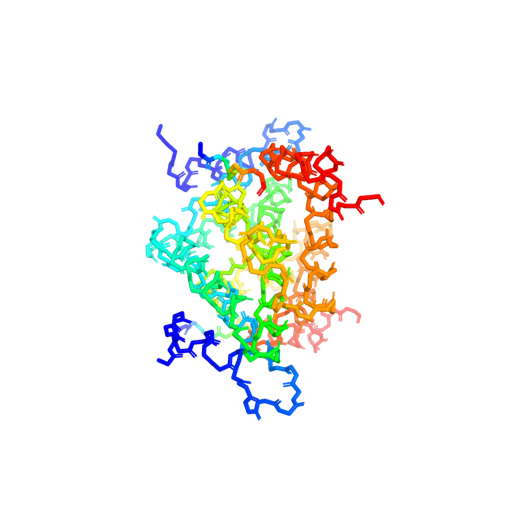. THR A 1 107 ? 45.527 -13.592 111.425 1.00 32.89 107 THR A N 1
ATOM 805 C CA . THR A 1 107 ? 44.537 -13.216 110.419 1.00 31.94 107 THR A CA 1
ATOM 806 C C . THR A 1 107 ? 43.472 -14.275 110.342 1.00 30.76 107 THR A C 1
ATOM 807 O O . THR A 1 107 ? 43.778 -15.452 110.400 1.00 29.38 107 THR A O 1
ATOM 811 N N . SER A 1 108 ? 42.215 -13.861 110.205 1.00 30.33 108 SER A N 1
ATOM 812 C CA . SER A 1 108 ? 41.138 -14.833 110.080 1.00 29.68 108 SER A CA 1
ATOM 813 C C . SER A 1 108 ? 41.282 -15.706 108.838 1.00 29.91 108 SER A C 1
ATOM 814 O O . SER A 1 108 ? 41.796 -15.290 107.790 1.00 28.55 108 SER A O 1
ATOM 817 N N . GLU A 1 109 ? 40.781 -16.922 108.963 1.00 29.45 109 GLU A N 1
ATOM 818 C CA . GLU A 1 109 ? 40.735 -17.822 107.835 1.00 30.26 109 GLU A CA 1
ATOM 819 C C . GLU A 1 109 ? 39.897 -17.222 106.689 1.00 28.59 109 GLU A C 1
ATOM 820 O O . GLU A 1 109 ? 40.172 -17.440 105.512 1.00 27.35 109 GLU A O 1
ATOM 826 N N . LYS A 1 110 ? 38.895 -16.427 107.023 1.00 27.56 110 LYS A N 1
ATOM 827 C CA . LYS A 1 110 ? 38.063 -15.828 105.976 1.00 26.07 110 LYS A CA 1
ATOM 828 C C . LYS A 1 110 ? 38.947 -14.974 105.048 1.00 25.64 110 LYS A C 1
ATOM 829 O O . LYS A 1 110 ? 38.934 -15.136 103.828 1.00 24.94 110 LYS A O 1
ATOM 835 N N . VAL A 1 111 ? 39.716 -14.083 105.651 1.00 24.79 111 VAL A N 1
ATOM 836 C CA . VAL A 1 111 ? 40.595 -13.185 104.925 1.00 24.27 111 VAL A CA 1
ATOM 837 C C . VAL A 1 111 ? 41.669 -13.955 104.191 1.00 24.10 111 VAL A C 1
ATOM 838 O O . VAL A 1 111 ? 41.922 -13.711 103.009 1.00 23.69 111 VAL A O 1
ATOM 842 N N . LYS A 1 112 ? 42.312 -14.884 104.881 1.00 24.08 112 LYS A N 1
ATOM 843 C CA . LYS A 1 112 ? 43.363 -15.658 104.254 1.00 24.38 112 LYS A CA 1
ATOM 844 C C . LYS A 1 112 ? 42.857 -16.449 103.055 1.00 24.71 112 LYS A C 1
ATOM 845 O O . LYS A 1 112 ? 43.461 -16.366 101.989 1.00 24.58 112 LYS A O 1
ATOM 851 N N . ASN A 1 113 ? 41.770 -17.200 103.216 1.00 24.54 113 ASN A N 1
ATOM 852 C CA . ASN A 1 113 ? 41.256 -18.008 102.108 1.00 25.42 113 ASN A CA 1
ATOM 853 C C . ASN A 1 113 ? 40.780 -17.178 100.928 1.00 24.52 113 ASN A C 1
ATOM 854 O O . ASN A 1 113 ? 40.888 -17.594 99.786 1.00 24.06 113 ASN A O 1
ATOM 859 N N . LYS A 1 114 ? 40.298 -15.972 101.208 1.00 23.88 114 LYS A N 1
ATOM 860 C CA . LYS A 1 114 ? 39.857 -15.082 100.137 1.00 23.29 114 LYS A CA 1
ATOM 861 C C . LYS A 1 114 ? 41.048 -14.695 99.294 1.00 22.32 114 LYS A C 1
ATOM 862 O O . LYS A 1 114 ? 40.972 -14.674 98.081 1.00 20.92 114 LYS A O 1
ATOM 868 N N . ILE A 1 115 ? 42.155 -14.372 99.953 1.00 22.85 115 ILE A N 1
ATOM 869 C CA . ILE A 1 115 ? 43.392 -14.071 99.238 1.00 23.23 115 ILE A CA 1
ATOM 870 C C . ILE A 1 115 ? 43.876 -15.259 98.404 1.00 23.22 115 ILE A C 1
ATOM 871 O O . ILE A 1 115 ? 44.235 -15.070 97.260 1.00 24.22 115 ILE A O 1
ATOM 876 N N . LEU A 1 116 ? 43.888 -16.467 98.963 1.00 23.43 116 LEU A N 1
ATOM 877 C CA . LEU A 1 116 ? 44.399 -17.632 98.237 1.00 24.31 116 LEU A CA 1
ATOM 878 C C . LEU A 1 116 ? 43.551 -17.961 96.988 1.00 25.13 116 LEU A C 1
ATOM 879 O O . LEU A 1 116 ? 44.076 -18.325 95.927 1.00 24.05 116 LEU A O 1
ATOM 884 N N . GLU A 1 117 ? 42.239 -17.828 97.128 1.00 25.72 117 GLU A N 1
ATOM 885 C CA . GLU A 1 117 ? 41.318 -18.065 96.009 1.00 27.57 117 GLU A CA 1
ATOM 886 C C . GLU A 1 117 ? 41.439 -16.971 94.963 1.00 26.59 117 GLU A C 1
ATOM 887 O O . GLU A 1 117 ? 41.327 -17.230 93.773 1.00 26.51 117 GLU A O 1
ATOM 893 N N . LEU A 1 118 ? 41.683 -15.742 95.399 1.00 26.82 118 LEU A N 1
ATOM 894 C CA . LEU A 1 118 ? 41.879 -14.650 94.439 1.00 26.91 118 LEU A CA 1
ATOM 895 C C . LEU A 1 118 ? 43.135 -14.921 93.621 1.00 25.98 118 LEU A C 1
ATOM 896 O O . LEU A 1 118 ? 43.139 -14.855 92.378 1.00 25.57 118 LEU A O 1
ATOM 901 N N . LEU A 1 119 ? 44.213 -15.242 94.321 1.00 25.13 119 LEU A N 1
ATOM 902 C CA . LEU A 1 119 ? 45.467 -15.565 93.641 1.00 24.82 119 LEU A CA 1
ATOM 903 C C . LEU A 1 119 ? 45.279 -16.701 92.639 1.00 25.16 119 LEU A C 1
ATOM 904 O O . LEU A 1 119 ? 45.756 -16.623 91.513 1.00 25.12 119 LEU A O 1
ATOM 909 N N . TYR A 1 120 ? 44.616 -17.768 93.045 1.00 26.22 120 TYR A N 1
ATOM 910 C CA . TYR A 1 120 ? 44.402 -18.858 92.112 1.00 27.52 120 TYR A CA 1
ATOM 911 C C . TYR A 1 120 ? 43.625 -18.377 90.867 1.00 27.81 120 TYR A C 1
ATOM 912 O O . TYR A 1 120 ? 43.995 -18.697 89.745 1.00 26.98 120 TYR A O 1
ATOM 921 N N . SER A 1 121 ? 42.549 -17.617 91.080 1.00 27.66 121 SER A N 1
ATOM 922 C CA . SER A 1 121 ? 41.707 -17.144 89.980 1.00 28.55 121 SER A CA 1
ATOM 923 C C . SER A 1 121 ? 42.510 -16.312 88.962 1.00 28.68 121 SER A C 1
ATOM 924 O O . SER A 1 121 ? 42.298 -16.413 87.742 1.00 27.10 121 SER A O 1
ATOM 927 N N . TRP A 1 122 ? 43.436 -15.514 89.473 1.00 27.84 122 TRP A N 1
ATOM 928 C CA . TRP A 1 122 ? 44.319 -14.751 88.610 1.00 28.46 122 TRP A CA 1
ATOM 929 C C . TRP A 1 122 ? 45.327 -15.647 87.858 1.00 28.93 122 TRP A C 1
ATOM 930 O O . TRP A 1 122 ? 45.710 -15.311 86.745 1.00 28.45 122 TRP A O 1
ATOM 941 N N . THR A 1 123 ? 45.759 -16.765 88.440 1.00 29.34 123 THR A N 1
ATOM 942 C CA . THR A 1 123 ? 46.660 -17.636 87.670 1.00 30.40 123 THR A CA 1
ATOM 943 C C . THR A 1 123 ? 45.932 -18.208 86.454 1.00 31.42 123 THR A C 1
ATOM 944 O O . THR A 1 123 ? 46.559 -18.448 85.420 1.00 31.79 123 THR A O 1
ATOM 948 N N . VAL A 1 124 ? 44.633 -18.462 86.605 1.00 31.10 124 VAL A N 1
ATOM 949 C CA . VAL A 1 124 ? 43.796 -18.956 85.502 1.00 32.64 124 VAL A CA 1
ATOM 950 C C . VAL A 1 124 ? 43.364 -17.853 84.530 1.00 33.00 124 VAL A C 1
ATOM 951 O O . VAL A 1 124 ? 43.469 -18.003 83.316 1.00 33.87 124 VAL A O 1
ATOM 955 N N . GLY A 1 125 ? 42.864 -16.741 85.058 1.00 33.07 125 GLY A N 1
ATOM 956 C CA . GLY A 1 125 ? 42.352 -15.682 84.199 1.00 32.98 125 GLY A CA 1
ATOM 957 C C . GLY A 1 125 ? 43.394 -14.779 83.572 1.00 32.96 125 GLY A C 1
ATOM 958 O O . GLY A 1 125 ? 43.144 -14.183 82.496 1.00 32.26 125 GLY A O 1
ATOM 959 N N . LEU A 1 126 ? 44.569 -14.686 84.207 1.00 31.24 126 LEU A N 1
ATOM 960 C CA . LEU A 1 126 ? 45.609 -13.768 83.735 1.00 31.22 126 LEU A CA 1
ATOM 961 C C . LEU A 1 126 ? 46.982 -14.419 83.636 1.00 32.24 126 LEU A C 1
ATOM 962 O O . LEU A 1 126 ? 47.944 -13.979 84.313 1.00 31.64 126 LEU A O 1
ATOM 967 N N . PRO A 1 127 ? 47.081 -15.437 82.774 1.00 32.49 127 PRO A N 1
ATOM 968 C CA . PRO A 1 127 ? 48.305 -16.237 82.636 1.00 33.32 127 PRO A CA 1
ATOM 969 C C . PRO A 1 127 ? 49.527 -15.403 82.310 1.00 33.46 127 PRO A C 1
ATOM 970 O O . PRO A 1 127 ? 50.624 -15.834 82.649 1.00 34.00 127 PRO A O 1
ATOM 974 N N . GLU A 1 128 ? 49.372 -14.244 81.676 1.00 33.05 128 GLU A N 1
ATOM 975 C CA . GLU A 1 128 ? 50.541 -13.406 81.375 1.00 34.14 128 GLU A CA 1
ATOM 976 C C . GLU A 1 128 ? 51.244 -12.838 82.614 1.00 33.51 128 GLU A C 1
ATOM 977 O O . GLU A 1 128 ? 52.420 -12.448 82.551 1.00 33.76 128 GLU A O 1
ATOM 983 N N . GLU A 1 129 ? 50.514 -12.740 83.726 1.00 32.49 129 GLU A N 1
ATOM 984 C CA . GLU A 1 129 ? 51.098 -12.237 84.961 1.00 31.16 129 GLU A CA 1
ATOM 985 C C . GLU A 1 129 ? 51.805 -13.404 85.628 1.00 31.15 129 GLU A C 1
ATOM 986 O O . GLU A 1 129 ? 51.326 -14.003 86.590 1.00 30.68 129 GLU A O 1
ATOM 992 N N . VAL A 1 130 ? 52.956 -13.739 85.063 1.00 30.38 130 VAL A N 1
ATOM 993 C CA . VAL A 1 130 ? 53.757 -14.862 85.498 1.00 30.50 130 VAL A CA 1
ATOM 994 C C . VAL A 1 130 ? 54.228 -14.789 86.965 1.00 29.89 130 VAL A C 1
ATOM 995 O O . VAL A 1 130 ? 54.458 -15.816 87.593 1.00 29.93 130 VAL A O 1
ATOM 999 N N . LYS A 1 131 ? 54.382 -13.592 87.522 1.00 28.91 131 LYS A N 1
ATOM 1000 C CA . LYS A 1 131 ? 54.829 -13.537 88.920 1.00 28.43 131 LYS A CA 1
ATOM 1001 C C . LYS A 1 131 ? 53.689 -13.947 89.881 1.00 28.08 131 LYS A C 1
ATOM 1002 O O . LYS A 1 131 ? 53.946 -14.408 91.011 1.00 26.56 131 LYS A O 1
ATOM 1008 N N . ILE A 1 132 ? 52.438 -13.819 89.413 1.00 27.40 132 ILE A N 1
ATOM 1009 C CA . ILE A 1 132 ? 51.300 -14.199 90.230 1.00 27.53 132 ILE A CA 1
ATOM 1010 C C . ILE A 1 132 ? 51.352 -15.697 90.371 1.00 27.84 132 ILE A C 1
ATOM 1011 O O . ILE A 1 132 ? 51.177 -16.235 91.474 1.00 28.29 132 ILE A O 1
ATOM 1016 N N . ALA A 1 133 ? 51.636 -16.377 89.262 1.00 27.79 133 ALA A N 1
ATOM 1017 C CA . ALA A 1 133 ? 51.729 -17.829 89.275 1.00 28.40 133 ALA A CA 1
ATOM 1018 C C . ALA A 1 133 ? 52.944 -18.280 90.099 1.00 27.67 133 ALA A C 1
ATOM 1019 O O . ALA A 1 133 ? 52.899 -19.313 90.734 1.00 27.93 133 ALA A O 1
ATOM 1021 N N . GLU A 1 134 ? 54.034 -17.523 90.039 1.00 27.37 134 GLU A N 1
ATOM 1022 C CA . GLU A 1 134 ? 55.231 -17.890 90.800 1.00 27.81 134 GLU A CA 1
ATOM 1023 C C . GLU A 1 134 ? 54.946 -17.802 92.308 1.00 26.61 134 GLU A C 1
ATOM 1024 O O . GLU A 1 134 ? 55.270 -18.725 93.083 1.00 26.10 134 GLU A O 1
ATOM 1030 N N . ALA A 1 135 ? 54.336 -16.688 92.711 1.00 25.61 135 ALA A N 1
ATOM 1031 C CA . ALA A 1 135 ? 53.896 -16.488 94.092 1.00 26.38 135 ALA A CA 1
ATOM 1032 C C . ALA A 1 135 ? 52.978 -17.627 94.545 1.00 26.29 135 ALA A C 1
ATOM 1033 O O . ALA A 1 135 ? 53.166 -18.212 95.596 1.00 26.59 135 ALA A O 1
ATOM 1035 N N . TYR A 1 136 ? 51.991 -17.975 93.729 1.00 26.93 136 TYR A N 1
ATOM 1036 C CA . TYR A 1 136 ? 51.072 -19.057 94.091 1.00 26.43 136 TYR A CA 1
ATOM 1037 C C . TYR A 1 136 ? 51.793 -20.409 94.170 1.00 26.53 136 TYR A C 1
ATOM 1038 O O . TYR A 1 136 ? 51.483 -21.248 95.019 1.00 26.85 136 TYR A O 1
ATOM 1047 N N . GLN A 1 137 ? 52.760 -20.638 93.295 1.00 26.70 137 GLN A N 1
ATOM 1048 C CA . GLN A 1 137 ? 53.455 -21.919 93.355 1.00 27.89 137 GLN A CA 1
ATOM 1049 C C . GLN A 1 137 ? 54.308 -21.998 94.624 1.00 26.99 137 GLN A C 1
ATOM 1050 O O . GLN A 1 137 ? 54.447 -23.066 95.226 1.00 27.33 137 GLN A O 1
ATOM 1056 N N . MET A 1 138 ? 54.834 -20.860 95.046 1.00 26.56 138 MET A N 1
ATOM 1057 C CA . MET A 1 138 ? 55.594 -20.804 96.286 1.00 26.45 138 MET A CA 1
ATOM 1058 C C . MET A 1 138 ? 54.681 -21.162 97.426 1.00 25.90 138 MET A C 1
ATOM 1059 O O . MET A 1 138 ? 55.026 -21.948 98.295 1.00 25.88 138 MET A O 1
ATOM 1064 N N . LEU A 1 139 ? 53.495 -20.566 97.426 1.00 26.29 139 LEU A N 1
ATOM 1065 C CA . LEU A 1 139 ? 52.529 -20.827 98.475 1.00 26.56 139 LEU A CA 1
ATOM 1066 C C . LEU A 1 139 ? 52.141 -22.299 98.579 1.00 26.90 139 LEU A C 1
ATOM 1067 O O . LEU A 1 139 ? 51.914 -22.790 99.678 1.00 27.39 139 LEU A O 1
ATOM 1072 N N . LYS A 1 140 ? 52.070 -23.007 97.452 1.00 27.74 140 LYS A N 1
ATOM 1073 C CA . LYS A 1 140 ? 51.774 -24.443 97.481 1.00 28.59 140 LYS A CA 1
ATOM 1074 C C . LYS A 1 140 ? 52.969 -25.223 98.012 1.00 27.54 140 LYS A C 1
ATOM 1075 O O . LYS A 1 140 ? 52.829 -26.110 98.797 1.00 27.52 140 LYS A O 1
ATOM 1081 N N . LYS A 1 141 ? 54.155 -24.899 97.551 1.00 28.27 141 LYS A N 1
ATOM 1082 C CA . LYS A 1 141 ? 55.340 -25.631 98.008 1.00 28.65 141 LYS A CA 1
ATOM 1083 C C . LYS A 1 141 ? 55.520 -25.463 99.513 1.00 27.93 141 LYS A C 1
ATOM 1084 O O . LYS A 1 141 ? 55.853 -26.407 100.231 1.00 26.79 141 LYS A O 1
ATOM 1090 N N . GLN A 1 142 ? 55.242 -24.253 99.984 1.00 28.08 142 GLN A N 1
ATOM 1091 C CA . GLN A 1 142 ? 55.430 -23.930 101.388 1.00 29.13 142 GLN A CA 1
ATOM 1092 C C . GLN A 1 142 ? 54.270 -24.437 102.221 1.00 30.63 142 GLN A C 1
ATOM 1093 O O . GLN A 1 142 ? 54.214 -24.236 103.434 1.00 30.60 142 GLN A O 1
ATOM 1099 N N . GLY A 1 143 ? 53.311 -25.072 101.555 1.00 31.53 143 GLY A N 1
ATOM 1100 C CA . GLY A 1 143 ? 52.185 -25.670 102.246 1.00 33.44 143 GLY A CA 1
ATOM 1101 C C . GLY A 1 143 ? 51.007 -24.781 102.631 1.00 35.08 143 GLY A C 1
ATOM 1102 O O . GLY A 1 143 ? 50.119 -25.230 103.351 1.00 34.85 143 GLY A O 1
ATOM 1103 N N . ILE A 1 144 ? 50.997 -23.531 102.173 1.00 36.12 144 ILE A N 1
ATOM 1104 C CA . ILE A 1 144 ? 49.884 -22.621 102.459 1.00 37.72 144 ILE A CA 1
ATOM 1105 C C . ILE A 1 144 ? 48.651 -23.101 101.698 1.00 38.83 144 ILE A C 1
ATOM 1106 O O . ILE A 1 144 ? 47.629 -23.422 102.286 1.00 39.25 144 ILE A O 1
ATOM 1111 N N . VAL A 1 145 ? 48.788 -23.159 100.382 1.00 40.48 145 VAL A N 1
ATOM 1112 C CA . VAL A 1 145 ? 47.756 -23.727 99.540 1.00 42.68 145 VAL A CA 1
ATOM 1113 C C . VAL A 1 145 ? 47.765 -25.245 99.724 1.00 44.70 145 VAL A C 1
ATOM 1114 O O . VAL A 1 145 ? 48.714 -25.940 99.336 1.00 45.33 145 VAL A O 1
ATOM 1118 N N . LYS A 1 146 ? 46.706 -25.734 100.350 1.00 46.74 146 LYS A N 1
ATOM 1119 C CA . LYS A 1 146 ? 46.537 -27.137 100.685 1.00 48.69 146 LYS A CA 1
ATOM 1120 C C . LYS A 1 146 ? 46.071 -27.924 99.474 1.00 48.71 146 LYS A C 1
ATOM 1121 O O . LYS A 1 146 ? 46.856 -28.196 98.561 1.00 48.84 146 LYS A O 1
ATOM 1127 N N . ASP B 2 7 ? 61.276 -3.907 90.567 1.00 36.32 7 ASP C N 1
ATOM 1128 C CA . ASP B 2 7 ? 60.412 -4.759 91.457 1.00 36.13 7 ASP C CA 1
ATOM 1129 C C . ASP B 2 7 ? 61.227 -5.377 92.573 1.00 36.40 7 ASP C C 1
ATOM 1130 O O . ASP B 2 7 ? 62.421 -5.595 92.434 1.00 37.42 7 ASP C O 1
ATOM 1135 N N . GLU B 2 8 ? 60.569 -5.677 93.680 1.00 36.12 8 GLU C N 1
ATOM 1136 C CA . GLU B 2 8 ? 61.201 -6.332 94.813 1.00 35.55 8 GLU C CA 1
ATOM 1137 C C . GLU B 2 8 ? 61.375 -7.812 94.501 1.00 34.35 8 GLU C C 1
ATOM 1138 O O . GLU B 2 8 ? 60.798 -8.305 93.539 1.00 33.03 8 GLU C O 1
ATOM 1144 N N . ASP B 2 9 ? 62.181 -8.497 95.307 1.00 32.79 9 ASP C N 1
ATOM 1145 C CA . ASP B 2 9 ? 62.303 -9.948 95.247 1.00 33.45 9 ASP C CA 1
ATOM 1146 C C . ASP B 2 9 ? 61.036 -10.564 95.855 1.00 32.27 9 ASP C C 1
ATOM 1147 O O . ASP B 2 9 ? 60.461 -9.982 96.792 1.00 30.71 9 ASP C O 1
ATOM 1152 N N . LEU B 2 10 ? 60.638 -11.743 95.371 1.00 31.10 10 LEU C N 1
ATOM 1153 C CA . LEU B 2 10 ? 59.536 -12.480 95.992 1.00 31.04 10 LEU C CA 1
ATOM 1154 C C . LEU B 2 10 ? 59.839 -12.716 97.496 1.00 31.63 10 LEU C C 1
ATOM 1155 O O . LEU B 2 10 ? 60.972 -13.112 97.886 1.00 30.94 10 LEU C O 1
ATOM 1160 N N . LEU B 2 11 ? 58.835 -12.488 98.332 1.00 31.48 11 LEU C N 1
ATOM 1161 C CA . LEU B 2 11 ? 59.002 -12.623 99.786 1.00 32.64 11 LEU C CA 1
ATOM 1162 C C . LEU B 2 11 ? 59.520 -13.984 100.239 1.00 33.15 11 LEU C C 1
ATOM 1163 O O . LEU B 2 11 ? 59.174 -15.029 99.654 1.00 32.39 11 LEU C O 1
ATOM 1168 N N . HIS B 2 12 ? 60.366 -13.976 101.268 1.00 33.73 12 HIS C N 1
ATOM 1169 C CA . HIS B 2 12 ? 60.781 -15.224 101.898 1.00 35.08 12 HIS C CA 1
ATOM 1170 C C . HIS B 2 12 ? 59.819 -15.568 103.055 1.00 35.53 12 HIS C C 1
ATOM 1171 O O . HIS B 2 12 ? 59.675 -14.770 103.980 1.00 35.78 12 HIS C O 1
ATOM 1178 N N . ILE B 2 13 ? 59.183 -16.743 103.025 1.00 35.50 13 ILE C N 1
ATOM 1179 C CA . ILE B 2 13 ? 58.307 -17.157 104.140 1.00 36.49 13 ILE C CA 1
ATOM 1180 C C . ILE B 2 13 ? 58.746 -18.447 104.846 1.00 36.92 13 ILE C C 1
ATOM 1181 O O . ILE B 2 13 ? 59.738 -19.094 104.538 1.00 37.05 13 ILE C O 1
ATOM 1187 N N . PRO C 1 7 ? 53.305 -0.908 68.170 1.00 51.30 7 PRO B N 1
ATOM 1188 C CA . PRO C 1 7 ? 53.324 -2.355 68.563 1.00 50.75 7 PRO B CA 1
ATOM 1189 C C . PRO C 1 7 ? 52.383 -2.549 69.748 1.00 50.05 7 PRO B C 1
ATOM 1190 O O . PRO C 1 7 ? 51.543 -3.453 69.778 1.00 50.19 7 PRO B O 1
ATOM 1194 N N . GLU C 1 8 ? 52.509 -1.667 70.726 1.00 48.67 8 GLU B N 1
ATOM 1195 C CA . GLU C 1 8 ? 51.601 -1.703 71.849 1.00 47.49 8 GLU B CA 1
ATOM 1196 C C . GLU C 1 8 ? 50.380 -0.802 71.608 1.00 45.10 8 GLU B C 1
ATOM 1197 O O . GLU C 1 8 ? 49.438 -0.810 72.413 1.00 45.29 8 GLU B O 1
ATOM 1203 N N . THR C 1 9 ? 50.374 -0.051 70.498 1.00 41.99 9 THR B N 1
ATOM 1204 C CA . THR C 1 9 ? 49.248 0.862 70.226 1.00 39.13 9 THR B CA 1
ATOM 1205 C C . THR C 1 9 ? 47.962 0.111 69.923 1.00 36.83 9 THR B C 1
ATOM 1206 O O . THR C 1 9 ? 47.987 -1.019 69.466 1.00 36.13 9 THR B O 1
ATOM 1210 N N . LEU C 1 10 ? 46.841 0.756 70.204 1.00 34.66 10 LEU B N 1
ATOM 1211 C CA . LEU C 1 10 ? 45.540 0.203 69.880 1.00 32.62 10 LEU B CA 1
ATOM 1212 C C . LEU C 1 10 ? 45.470 -0.163 68.398 1.00 30.83 10 LEU B C 1
ATOM 1213 O O . LEU C 1 10 ? 44.955 -1.225 68.043 1.00 28.74 10 LEU B O 1
ATOM 1218 N N . GLU C 1 11 ? 45.939 0.749 67.551 1.00 29.34 11 GLU B N 1
ATOM 1219 C CA . GLU C 1 11 ? 45.976 0.529 66.099 1.00 30.09 11 GLU B CA 1
ATOM 1220 C C . GLU C 1 11 ? 46.713 -0.751 65.736 1.00 29.38 11 GLU B C 1
ATOM 1221 O O . GLU C 1 11 ? 46.174 -1.630 65.047 1.00 29.23 11 GLU B O 1
ATOM 1227 N N . ALA C 1 12 ? 47.952 -0.877 66.195 1.00 28.92 12 ALA B N 1
ATOM 1228 C CA . ALA C 1 12 ? 48.702 -2.088 65.881 1.00 29.13 12 ALA B CA 1
ATOM 1229 C C . ALA C 1 12 ? 47.983 -3.310 66.425 1.00 29.41 12 ALA B C 1
ATOM 1230 O O . ALA C 1 12 ? 47.936 -4.353 65.761 1.00 28.41 12 ALA B O 1
ATOM 1232 N N . ARG C 1 13 ? 47.394 -3.184 67.619 1.00 28.99 13 ARG B N 1
ATOM 1233 C CA . ARG C 1 13 ? 46.718 -4.340 68.209 1.00 29.10 13 ARG B CA 1
ATOM 1234 C C . ARG C 1 13 ? 45.481 -4.785 67.459 1.00 29.31 13 ARG B C 1
ATOM 1235 O O . ARG C 1 13 ? 45.316 -5.987 67.185 1.00 28.80 13 ARG B O 1
ATOM 1243 N N . ILE C 1 14 ? 44.596 -3.843 67.133 1.00 28.25 14 ILE B N 1
ATOM 1244 C CA . ILE C 1 14 ? 43.400 -4.224 66.393 1.00 28.26 14 ILE B CA 1
ATOM 1245 C C . ILE C 1 14 ? 43.771 -4.765 65.020 1.00 28.59 14 ILE B C 1
ATOM 1246 O O . ILE C 1 14 ? 43.090 -5.628 64.485 1.00 28.67 14 ILE B O 1
ATOM 1251 N N . ASN C 1 15 ? 44.865 -4.270 64.449 1.00 28.36 15 ASN B N 1
ATOM 1252 C CA . ASN C 1 15 ? 45.269 -4.734 63.122 1.00 29.09 15 ASN B CA 1
ATOM 1253 C C . ASN C 1 15 ? 45.624 -6.209 63.124 1.00 30.81 15 ASN B C 1
ATOM 1254 O O . ASN C 1 15 ? 45.225 -6.960 62.225 1.00 31.70 15 ASN B O 1
ATOM 1259 N N . ARG C 1 16 ? 46.328 -6.630 64.167 1.00 31.73 16 ARG B N 1
ATOM 1260 C CA . ARG C 1 16 ? 46.701 -8.024 64.330 1.00 32.80 16 ARG B CA 1
ATOM 1261 C C . ARG C 1 16 ? 45.445 -8.820 64.705 1.00 32.00 16 ARG B C 1
ATOM 1262 O O . ARG C 1 16 ? 45.196 -9.907 64.155 1.00 31.61 16 ARG B O 1
ATOM 1270 N N . ALA C 1 17 ? 44.633 -8.267 65.613 1.00 30.94 17 ALA B N 1
ATOM 1271 C CA . ALA C 1 17 ? 43.436 -8.968 66.071 1.00 31.15 17 ALA B CA 1
ATOM 1272 C C . ALA C 1 17 ? 42.385 -9.195 64.972 1.00 31.37 17 ALA B C 1
ATOM 1273 O O . ALA C 1 17 ? 41.571 -10.124 65.068 1.00 31.25 17 ALA B O 1
ATOM 1275 N N . THR C 1 18 ? 42.389 -8.362 63.931 1.00 30.95 18 THR B N 1
ATOM 1276 C CA . THR C 1 18 ? 41.409 -8.526 62.851 1.00 29.95 18 THR B CA 1
ATOM 1277 C C . THR C 1 18 ? 42.034 -8.799 61.477 1.00 30.86 18 THR B C 1
ATOM 1278 O O . THR C 1 18 ? 41.370 -8.681 60.422 1.00 30.61 18 THR B O 1
ATOM 1282 N N . ASN C 1 19 ? 43.309 -9.134 61.471 1.00 31.72 19 ASN B N 1
ATOM 1283 C CA . ASN C 1 19 ? 43.992 -9.383 60.220 1.00 33.16 19 ASN B CA 1
ATOM 1284 C C . ASN C 1 19 ? 43.279 -10.413 59.362 1.00 34.52 19 AS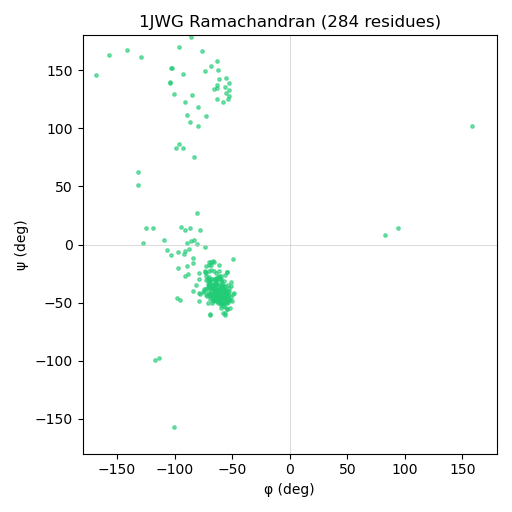N B C 1
ATOM 1285 O O . ASN C 1 19 ? 42.991 -11.524 59.807 1.00 33.97 19 ASN B O 1
ATOM 1290 N N . PRO C 1 20 ? 42.971 -10.036 58.127 1.00 35.66 20 PRO B N 1
ATOM 1291 C CA . PRO C 1 20 ? 42.282 -10.929 57.192 1.00 36.86 20 PRO B CA 1
ATOM 1292 C C . PRO C 1 20 ? 43.101 -12.186 56.888 1.00 37.81 20 PRO B C 1
ATOM 1293 O O . PRO C 1 20 ? 42.560 -13.155 56.375 1.00 37.89 20 PRO B O 1
ATOM 1297 N N . LEU C 1 21 ? 44.393 -12.147 57.178 1.00 38.75 21 LEU B N 1
ATOM 1298 C CA . LEU C 1 21 ? 45.268 -13.280 56.907 1.00 40.51 21 LEU B CA 1
ATOM 1299 C C . LEU C 1 21 ? 45.298 -14.289 58.059 1.00 41.07 21 LEU B C 1
ATOM 1300 O O . LEU C 1 21 ? 45.961 -15.323 57.956 1.00 41.33 21 LEU B O 1
ATOM 1305 N N . ASN C 1 22 ? 44.606 -13.980 59.160 1.00 41.55 22 ASN B N 1
ATOM 1306 C CA . ASN C 1 22 ? 44.556 -14.885 60.313 1.00 42.10 22 ASN B CA 1
ATOM 1307 C C . ASN C 1 22 ? 43.878 -16.230 59.990 1.00 43.00 22 ASN B C 1
ATOM 1308 O O . ASN C 1 22 ? 42.744 -16.274 59.513 1.00 42.79 22 ASN B O 1
ATOM 1313 N N . LYS C 1 23 ? 44.579 -17.323 60.251 1.00 44.25 23 LYS B N 1
ATOM 1314 C CA . LYS C 1 23 ? 44.016 -18.644 60.011 1.00 45.88 23 LYS B CA 1
ATOM 1315 C C . LYS C 1 23 ? 42.946 -18.918 61.049 1.00 45.90 23 LYS B C 1
ATOM 1316 O O . LYS C 1 23 ? 41.910 -19.508 60.750 1.00 46.10 23 LYS B O 1
ATOM 1322 N N . GLU C 1 24 ? 43.196 -18.458 62.268 1.00 46.34 24 GLU B N 1
ATOM 1323 C CA . GLU C 1 24 ? 42.264 -18.644 63.365 1.00 46.80 24 GLU B CA 1
ATOM 1324 C C . GLU C 1 24 ? 42.241 -17.382 64.228 1.00 45.86 24 GLU B C 1
ATOM 1325 O O . GLU C 1 24 ? 43.102 -16.517 64.082 1.00 45.51 24 GLU B O 1
ATOM 1331 N N . LEU C 1 25 ? 41.252 -17.287 65.114 1.00 44.72 25 LEU B N 1
ATOM 1332 C CA . LEU C 1 25 ? 41.150 -16.172 66.043 1.00 43.96 25 LEU B CA 1
ATOM 1333 C C . LEU C 1 25 ? 42.455 -15.997 66.807 1.00 43.51 25 LEU B C 1
ATOM 1334 O O . LEU C 1 25 ? 42.973 -16.955 67.382 1.00 43.08 25 LEU B O 1
ATOM 1339 N N . ASP C 1 26 ? 42.994 -14.777 66.797 1.00 42.61 26 ASP B N 1
ATOM 1340 C CA . ASP C 1 26 ? 44.206 -14.464 67.549 1.00 41.68 26 ASP B CA 1
ATOM 1341 C C . ASP C 1 26 ? 43.822 -13.923 68.930 1.00 40.68 26 ASP B C 1
ATOM 1342 O O . ASP C 1 26 ? 43.785 -12.706 69.145 1.00 40.68 26 ASP B O 1
ATOM 1347 N N . TRP C 1 27 ? 43.551 -14.826 69.870 1.00 39.56 27 TRP B N 1
ATOM 1348 C CA . TRP C 1 27 ? 43.094 -14.419 71.207 1.00 38.30 27 TRP B CA 1
ATOM 1349 C C . TRP C 1 27 ? 44.045 -13.542 71.999 1.00 37.44 27 TRP B C 1
ATOM 1350 O O . TRP C 1 27 ? 43.604 -12.634 72.706 1.00 37.08 27 TRP B O 1
ATOM 1361 N N . ALA C 1 28 ? 45.339 -13.802 71.869 1.00 36.31 28 ALA B N 1
ATOM 1362 C CA . ALA C 1 28 ? 46.346 -13.015 72.562 1.00 36.17 28 ALA B CA 1
ATOM 1363 C C . ALA C 1 28 ? 46.286 -11.558 72.101 1.00 35.56 28 ALA B C 1
ATOM 1364 O O . ALA C 1 28 ? 46.455 -10.627 72.908 1.00 34.82 28 ALA B O 1
ATOM 1366 N N . SER C 1 29 ? 46.053 -11.371 70.798 1.00 34.34 29 SER B N 1
ATOM 1367 C CA . SER C 1 29 ? 45.915 -10.032 70.234 1.00 34.09 29 SER B CA 1
ATOM 1368 C C . SER C 1 29 ? 44.569 -9.438 70.596 1.00 32.47 29 SER B C 1
ATOM 1369 O O . SER C 1 29 ? 44.465 -8.257 70.905 1.00 32.76 29 SER B O 1
ATOM 1372 N N . ILE C 1 30 ? 43.534 -10.259 70.545 1.00 32.63 30 ILE B N 1
ATOM 1373 C CA . ILE C 1 30 ? 42.206 -9.805 70.935 1.00 32.75 30 ILE B CA 1
ATOM 1374 C C . ILE C 1 30 ? 42.268 -9.292 72.354 1.00 33.38 30 ILE B C 1
ATOM 1375 O O . ILE C 1 30 ? 41.849 -8.164 72.648 1.00 33.42 30 ILE B O 1
ATOM 1380 N N . ASN C 1 31 ? 42.848 -10.103 73.236 1.00 33.99 31 ASN B N 1
ATOM 1381 C CA . ASN C 1 31 ? 42.922 -9.734 74.650 1.00 33.70 31 ASN B CA 1
ATOM 1382 C C . ASN C 1 31 ? 43.816 -8.538 74.924 1.00 32.77 31 ASN B C 1
ATOM 1383 O O . ASN C 1 31 ? 43.498 -7.720 75.773 1.00 32.17 31 ASN B O 1
ATOM 1388 N N . GLY C 1 32 ? 44.922 -8.436 74.196 1.00 31.99 32 GLY B N 1
ATOM 1389 C CA . GLY C 1 32 ? 45.847 -7.336 74.370 1.00 30.77 32 GLY B CA 1
ATOM 1390 C C . GLY C 1 32 ? 45.175 -6.027 73.999 1.00 30.21 32 GLY B C 1
ATOM 1391 O O . GLY C 1 32 ? 45.506 -4.947 74.524 1.00 30.81 32 GLY B O 1
ATOM 1392 N N . PHE C 1 33 ? 44.219 -6.106 73.080 1.00 29.96 33 PHE B N 1
ATOM 1393 C CA . PHE C 1 33 ? 43.478 -4.921 72.637 1.00 29.14 33 PHE B CA 1
ATOM 1394 C C . PHE C 1 33 ? 42.560 -4.462 73.769 1.00 29.60 33 PHE B C 1
ATOM 1395 O O . PHE C 1 33 ? 42.543 -3.288 74.137 1.00 29.02 33 PHE B O 1
ATOM 1403 N N . CYS C 1 34 ? 41.799 -5.407 74.308 1.00 30.42 34 CYS B N 1
ATOM 1404 C CA . CYS C 1 34 ? 40.916 -5.147 75.432 1.00 32.58 34 CYS B CA 1
ATOM 1405 C C . CYS C 1 34 ? 41.752 -4.585 76.593 1.00 32.03 34 CYS B C 1
ATOM 1406 O O . CYS C 1 34 ? 41.370 -3.587 77.213 1.00 31.11 34 CYS B O 1
ATOM 1409 N N . GLU C 1 35 ? 42.946 -5.131 76.805 1.00 31.65 35 GLU B N 1
ATOM 1410 C CA . GLU C 1 35 ? 43.802 -4.704 77.920 1.00 31.75 35 GLU B CA 1
ATOM 1411 C C . GLU C 1 35 ? 44.401 -3.311 77.800 1.00 32.77 35 GLU B C 1
ATOM 1412 O O . GLU C 1 35 ? 44.765 -2.665 78.812 1.00 32.14 35 GLU B O 1
ATOM 1418 N N . GLN C 1 36 ? 44.490 -2.834 76.566 1.00 32.35 36 GLN B N 1
ATOM 1419 C CA . GLN C 1 36 ? 45.154 -1.590 76.300 1.00 34.05 36 GLN B CA 1
ATOM 1420 C C . GLN C 1 36 ? 44.224 -0.396 76.188 1.00 34.61 36 GLN B C 1
ATOM 1421 O O . GLN C 1 36 ? 44.659 0.740 76.331 1.00 34.99 36 GLN B O 1
ATOM 1427 N N . LEU C 1 37 ? 42.947 -0.639 75.927 1.00 35.68 37 LEU B N 1
ATOM 1428 C CA . LEU C 1 37 ? 42.038 0.461 75.630 1.00 37.44 37 LEU B CA 1
ATOM 1429 C C . LEU C 1 37 ? 41.810 1.502 76.725 1.00 39.69 37 LEU B C 1
ATOM 1430 O O . LEU C 1 37 ? 41.500 2.651 76.403 1.00 39.57 37 LEU B O 1
ATOM 1435 N N . ASN C 1 38 ? 41.949 1.125 77.998 1.00 42.08 38 ASN B N 1
ATOM 1436 C CA . ASN C 1 38 ? 41.750 2.088 79.077 1.00 45.45 38 ASN B CA 1
ATOM 1437 C C . ASN C 1 38 ? 43.043 2.748 79.550 1.00 47.02 38 ASN B C 1
ATOM 1438 O O . ASN C 1 38 ? 43.093 3.375 80.599 1.00 47.35 38 ASN B O 1
ATOM 1443 N N . GLU C 1 39 ? 44.094 2.620 78.758 1.00 48.90 39 GLU B N 1
ATOM 1444 C CA . GLU C 1 39 ? 45.375 3.185 79.136 1.00 51.43 39 GLU B CA 1
ATOM 1445 C C . GLU C 1 39 ? 45.382 4.712 79.027 1.00 52.49 39 GLU B C 1
ATOM 1446 O O . GLU C 1 39 ? 46.211 5.391 79.646 1.00 52.50 39 GLU B O 1
ATOM 1452 N N . ASP C 1 40 ? 44.419 5.239 78.273 1.00 53.65 40 ASP B N 1
ATOM 1453 C CA . ASP C 1 40 ? 44.323 6.665 77.968 1.00 54.94 40 ASP B CA 1
ATOM 1454 C C . ASP C 1 40 ? 42.951 7.239 78.237 1.00 55.06 40 ASP B C 1
ATOM 1455 O O . ASP C 1 40 ? 41.950 6.512 78.300 1.00 54.54 40 ASP B O 1
ATOM 1460 N N . PHE C 1 41 ? 42.921 8.565 78.356 1.00 55.12 41 PHE B N 1
ATOM 1461 C CA . PHE C 1 41 ? 41.675 9.296 78.470 1.00 54.96 41 PHE B CA 1
ATOM 1462 C C . PHE C 1 41 ? 40.894 9.067 77.180 1.00 53.78 41 PHE B C 1
ATOM 1463 O O . PHE C 1 41 ? 39.733 8.700 77.214 1.00 54.50 41 PHE B O 1
ATOM 1471 N N . GLU C 1 42 ? 41.559 9.251 76.045 1.00 52.31 42 GLU B N 1
ATOM 1472 C CA . GLU C 1 42 ? 40.955 9.053 74.729 1.00 51.22 42 GLU B CA 1
ATOM 1473 C C . GLU C 1 42 ? 41.025 7.604 74.196 1.00 49.28 42 GLU B C 1
ATOM 1474 O O . GLU C 1 42 ? 40.788 7.376 73.007 1.00 48.67 42 GLU B O 1
ATOM 1480 N N . GLY C 1 43 ? 41.341 6.638 75.058 1.00 47.14 43 GLY B N 1
ATOM 1481 C CA . GLY C 1 43 ? 41.467 5.256 74.638 1.00 44.69 43 GLY B CA 1
ATOM 1482 C C . GLY C 1 43 ? 40.166 4.581 74.243 1.00 42.84 43 GLY B C 1
ATOM 1483 O O . GLY C 1 43 ? 40.026 4.108 73.115 1.00 42.42 43 GLY B O 1
ATOM 1484 N N . PRO C 1 44 ? 39.226 4.496 75.179 1.00 41.87 44 PRO B N 1
ATOM 1485 C CA . PRO C 1 44 ? 37.919 3.880 74.911 1.00 40.75 44 PRO B CA 1
ATOM 1486 C C . PRO C 1 44 ? 37.202 4.425 73.663 1.00 39.83 44 PRO B C 1
ATOM 1487 O O . PRO C 1 44 ? 36.678 3.610 72.916 1.00 40.06 44 PRO B O 1
ATOM 1491 N N . PRO C 1 45 ? 37.146 5.729 73.426 1.00 39.03 45 PRO B N 1
ATOM 1492 C CA . PRO C 1 45 ? 36.523 6.227 72.191 1.00 38.54 45 PRO B CA 1
ATOM 1493 C C . PRO C 1 45 ? 37.404 5.950 70.976 1.00 37.58 45 PRO B C 1
ATOM 1494 O O . PRO C 1 45 ? 36.855 5.785 69.896 1.00 37.81 45 PRO B O 1
ATOM 1498 N N . LEU C 1 46 ? 38.728 5.910 71.120 1.00 36.01 46 LEU B N 1
ATOM 1499 C CA . LEU C 1 46 ? 3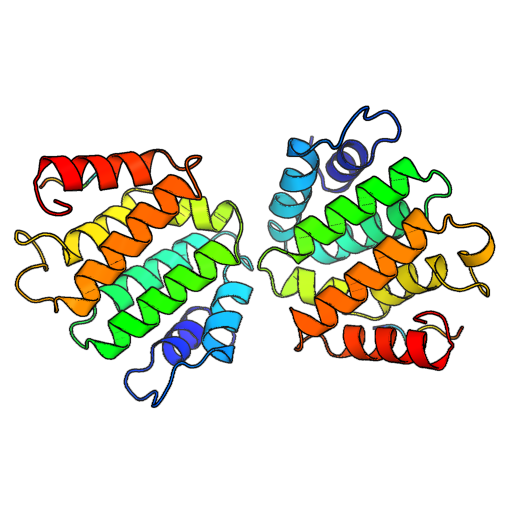9.557 5.550 69.968 1.00 35.17 46 LEU B CA 1
ATOM 1500 C C . LEU C 1 46 ? 39.240 4.100 69.608 1.00 33.54 46 LEU B C 1
ATOM 1501 O O . LEU C 1 46 ? 39.104 3.741 68.433 1.00 32.67 46 LEU B O 1
ATOM 1506 N N . ALA C 1 47 ? 39.150 3.272 70.642 1.00 32.33 47 ALA B N 1
ATOM 1507 C CA . ALA C 1 47 ? 38.854 1.847 70.495 1.00 30.61 47 ALA B CA 1
ATOM 1508 C C . ALA C 1 47 ? 37.547 1.607 69.732 1.00 30.01 47 ALA B C 1
ATOM 1509 O O . ALA C 1 47 ? 37.498 0.758 68.817 1.00 27.47 47 ALA B O 1
ATOM 1511 N N . THR C 1 48 ? 36.508 2.372 70.068 1.00 29.87 48 THR B N 1
ATOM 1512 C CA . THR C 1 48 ? 35.226 2.223 69.372 1.00 30.86 48 THR B CA 1
ATOM 1513 C C . THR C 1 48 ? 35.326 2.709 67.937 1.00 30.56 48 THR B C 1
ATOM 1514 O O . THR C 1 48 ? 34.698 2.136 67.064 1.00 30.23 48 THR B O 1
ATOM 1518 N N . ARG C 1 49 ? 36.120 3.751 67.694 1.00 31.06 49 ARG B N 1
ATOM 1519 C CA . ARG C 1 49 ? 36.293 4.257 66.335 1.00 31.40 49 ARG B CA 1
ATOM 1520 C C . ARG C 1 49 ? 36.965 3.210 65.476 1.00 30.47 49 ARG B C 1
ATOM 1521 O O . ARG C 1 49 ? 36.549 2.953 64.326 1.00 28.55 49 ARG B O 1
ATOM 1529 N N . LEU C 1 50 ? 38.016 2.617 66.031 1.00 28.64 50 LEU B N 1
ATOM 1530 C CA . LEU C 1 50 ? 38.762 1.592 65.311 1.00 28.65 50 LEU B CA 1
ATOM 1531 C C . LEU C 1 50 ? 37.897 0.380 64.990 1.00 28.88 50 LEU B C 1
ATOM 1532 O O . LEU C 1 50 ? 37.931 -0.148 63.876 1.00 29.22 50 LEU B O 1
ATOM 1537 N N . LEU C 1 51 ? 37.120 -0.050 65.973 1.00 28.23 51 LEU B N 1
ATOM 1538 C CA . LEU C 1 51 ? 36.264 -1.222 65.837 1.00 28.38 51 LEU B CA 1
ATOM 1539 C C . LEU C 1 51 ? 35.146 -1.008 64.814 1.00 28.14 51 LEU B C 1
ATOM 1540 O O . LEU C 1 51 ? 34.833 -1.880 64.021 1.00 28.37 51 LEU B O 1
ATOM 1545 N N . ALA C 1 52 ? 34.545 0.168 64.847 1.00 28.12 52 ALA B N 1
ATOM 1546 C CA . ALA C 1 52 ? 33.472 0.490 63.908 1.00 27.85 52 ALA B CA 1
ATOM 1547 C C . ALA C 1 52 ? 33.939 0.338 62.468 1.00 27.50 52 ALA B C 1
ATOM 1548 O O . ALA C 1 52 ? 33.217 -0.195 61.623 1.00 27.28 52 ALA B O 1
ATOM 1550 N N . HIS C 1 53 ? 35.154 0.799 62.187 1.00 27.10 53 HIS B N 1
ATOM 1551 C CA . HIS C 1 53 ? 35.680 0.718 60.844 1.00 27.19 53 HIS B CA 1
ATOM 1552 C C . HIS C 1 53 ? 35.894 -0.726 60.404 1.00 26.70 53 HIS B C 1
ATOM 1553 O O . HIS C 1 53 ? 35.491 -1.104 59.297 1.00 26.67 53 HIS B O 1
ATOM 1560 N N . LYS C 1 54 ? 36.514 -1.528 61.267 1.00 26.68 54 LYS B N 1
ATOM 1561 C CA . LYS C 1 54 ? 36.791 -2.947 60.969 1.00 26.63 54 LYS B CA 1
ATOM 1562 C C . LYS C 1 54 ? 35.481 -3.730 60.783 1.00 26.46 54 LYS B C 1
ATOM 1563 O O . LYS C 1 54 ? 35.387 -4.612 59.935 1.00 26.20 54 LYS B O 1
ATOM 1569 N N . ILE C 1 55 ? 34.480 -3.415 61.602 1.00 27.27 55 ILE B N 1
ATOM 1570 C CA . ILE C 1 55 ? 33.184 -4.092 61.540 1.00 27.76 55 ILE B CA 1
ATOM 1571 C C . ILE C 1 55 ? 32.465 -3.819 60.195 1.00 28.47 55 ILE B C 1
ATOM 1572 O O . ILE C 1 55 ? 31.728 -4.649 59.677 1.00 28.48 55 ILE B O 1
ATOM 1577 N N . GLN C 1 56 ? 32.734 -2.663 59.614 1.00 28.68 56 GLN B N 1
ATOM 1578 C CA . GLN C 1 56 ? 32.148 -2.299 58.334 1.00 29.66 56 GLN B CA 1
ATOM 1579 C C . GLN C 1 56 ? 33.000 -2.716 57.145 1.00 29.62 56 GLN B C 1
ATOM 1580 O O . GLN C 1 56 ? 32.762 -2.276 56.016 1.00 30.50 56 GLN B O 1
ATOM 1586 N N . SER C 1 57 ? 33.997 -3.550 57.388 1.00 29.27 57 SER B N 1
ATOM 1587 C CA . SER C 1 57 ? 34.841 -4.013 56.309 1.00 29.47 57 SER B CA 1
ATOM 1588 C C . SER C 1 57 ? 34.103 -4.892 55.292 1.00 29.94 57 SER B C 1
ATOM 1589 O O . SER C 1 57 ? 33.356 -5.799 55.645 1.00 28.60 57 SER B O 1
ATOM 1592 N N . PRO C 1 58 ? 34.325 -4.610 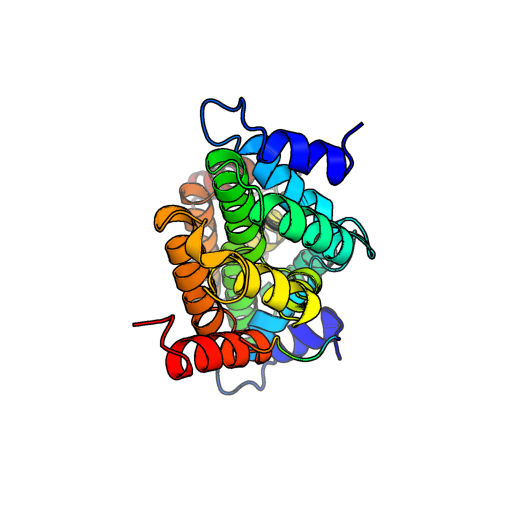54.021 1.00 30.96 58 PRO B N 1
ATOM 1593 C CA . PRO C 1 58 ? 33.820 -5.470 52.948 1.00 31.30 58 PRO B CA 1
ATOM 1594 C C . PRO C 1 58 ? 34.419 -6.883 53.050 1.00 32.06 58 PRO B C 1
ATOM 1595 O O . PRO C 1 58 ? 33.810 -7.823 52.538 1.00 32.23 58 PRO B O 1
ATOM 1599 N N . GLN C 1 59 ? 35.573 -7.034 53.701 1.00 31.04 59 GLN B N 1
ATOM 1600 C CA . GLN C 1 59 ? 36.187 -8.348 53.843 1.00 31.99 59 GLN B CA 1
ATOM 1601 C C . GLN C 1 59 ? 35.596 -9.001 55.071 1.00 32.32 59 GLN B C 1
ATOM 1602 O O . GLN C 1 59 ? 35.906 -8.628 56.205 1.00 31.86 59 GLN B O 1
ATOM 1608 N N . GLU C 1 60 ? 34.721 -9.972 54.828 1.00 33.32 60 GLU B N 1
ATOM 1609 C CA . GLU C 1 60 ? 33.942 -10.613 55.881 1.00 33.99 60 GLU B CA 1
ATOM 1610 C C . GLU C 1 60 ? 34.733 -11.089 57.096 1.00 33.70 60 GLU B C 1
ATOM 1611 O O . GLU C 1 60 ? 34.291 -10.920 58.228 1.00 33.17 60 GLU B O 1
ATOM 1617 N N . TRP C 1 61 ? 35.888 -11.692 56.872 1.00 34.00 61 TRP B N 1
ATOM 1618 C CA . TRP C 1 61 ? 36.613 -12.296 57.986 1.00 34.55 61 TRP B CA 1
ATOM 1619 C C . TRP C 1 61 ? 37.174 -11.210 58.904 1.00 34.10 61 TRP B C 1
ATOM 1620 O O . TRP C 1 61 ? 37.307 -11.407 60.110 1.00 33.16 61 TRP B O 1
ATOM 1631 N N . GLU C 1 62 ? 37.502 -10.062 58.316 1.00 33.37 62 GLU B N 1
ATOM 1632 C CA . GLU C 1 62 ? 38.038 -8.942 59.092 1.00 32.72 62 GLU B CA 1
ATOM 1633 C C . GLU C 1 62 ? 36.914 -8.446 59.978 1.00 32.72 62 GLU B C 1
ATOM 1634 O O . GLU C 1 62 ? 37.104 -8.150 61.160 1.00 32.73 62 GLU B O 1
ATOM 1640 N N . ALA C 1 63 ? 35.730 -8.378 59.388 1.00 32.67 63 ALA B N 1
ATOM 1641 C CA . ALA C 1 63 ? 34.535 -7.945 60.089 1.00 32.65 63 ALA B CA 1
ATOM 1642 C C . ALA C 1 63 ? 34.193 -8.878 61.237 1.00 32.63 63 ALA B C 1
ATOM 1643 O O . ALA C 1 63 ? 33.934 -8.427 62.355 1.00 31.40 63 ALA B O 1
ATOM 1645 N N . ILE C 1 64 ? 34.161 -10.178 60.942 1.00 32.71 64 ILE B N 1
ATOM 1646 C CA . ILE C 1 64 ? 33.795 -11.159 61.953 1.00 33.24 64 ILE B CA 1
ATOM 1647 C C . ILE C 1 64 ? 34.750 -11.123 63.145 1.00 32.18 64 ILE B C 1
ATOM 1648 O O . ILE C 1 64 ? 34.308 -11.180 64.273 1.00 31.92 64 ILE B O 1
ATOM 1653 N N . GLN C 1 65 ? 36.047 -11.007 62.884 1.00 31.22 65 GLN B N 1
ATOM 1654 C CA . GLN C 1 65 ? 37.026 -10.938 63.962 1.00 31.23 65 GLN B CA 1
ATOM 1655 C C . GLN C 1 65 ? 36.858 -9.673 64.792 1.00 30.70 65 GLN B C 1
ATOM 1656 O O . GLN C 1 65 ? 37.010 -9.715 66.009 1.00 29.50 65 GLN B O 1
ATOM 1662 N N . ALA C 1 66 ? 36.549 -8.554 64.130 1.00 29.79 66 ALA B N 1
ATOM 1663 C CA . ALA C 1 66 ? 36.305 -7.308 64.845 1.00 29.92 66 ALA B CA 1
ATOM 1664 C C . ALA C 1 66 ? 35.109 -7.436 65.783 1.00 29.39 66 ALA B C 1
ATOM 1665 O O . ALA C 1 66 ? 35.120 -6.923 66.925 1.00 29.15 66 ALA B O 1
ATOM 1667 N N . LEU C 1 67 ? 34.056 -8.088 65.302 1.00 29.14 67 LEU B N 1
ATOM 1668 C CA . LEU C 1 67 ? 32.883 -8.256 66.142 1.00 30.06 67 LEU B CA 1
ATOM 1669 C C . LEU C 1 67 ? 33.250 -9.121 67.349 1.00 30.98 67 LEU B C 1
ATOM 1670 O O . LEU C 1 67 ? 32.718 -8.927 68.426 1.00 31.05 67 LEU B O 1
ATOM 1675 N N . THR C 1 68 ? 34.153 -10.071 67.149 1.00 31.22 68 THR B N 1
ATOM 1676 C CA . THR C 1 68 ? 34.594 -10.911 68.255 1.00 32.91 68 THR B CA 1
ATOM 1677 C C . THR C 1 68 ? 35.391 -10.053 69.201 1.00 32.42 68 THR B C 1
ATOM 1678 O O . THR C 1 68 ? 35.271 -10.182 70.418 1.00 32.64 68 THR B O 1
ATOM 1682 N N . VAL C 1 69 ? 36.213 -9.162 68.656 1.00 31.16 69 VAL B N 1
ATOM 1683 C CA . VAL C 1 69 ? 36.933 -8.266 69.534 1.00 30.96 69 VAL B CA 1
ATOM 1684 C C . VAL C 1 69 ? 35.934 -7.432 70.330 1.00 30.76 69 VAL B C 1
ATOM 1685 O O . VAL C 1 69 ? 36.025 -7.342 71.554 1.00 30.61 69 VAL B O 1
ATOM 1689 N N . LEU C 1 70 ? 34.965 -6.854 69.634 1.00 30.90 70 LEU B N 1
ATOM 1690 C CA . LEU C 1 70 ? 33.938 -6.033 70.274 1.00 31.62 70 LEU B CA 1
ATOM 1691 C C . LEU C 1 70 ? 33.252 -6.822 71.396 1.00 32.71 70 LEU B C 1
ATOM 1692 O O . LEU C 1 70 ? 33.097 -6.328 72.512 1.00 32.28 70 LEU B O 1
ATOM 1697 N N . GLU C 1 71 ? 32.854 -8.053 71.094 1.00 34.17 71 GLU B N 1
ATOM 1698 C CA . GLU C 1 71 ? 32.164 -8.882 72.084 1.00 36.21 71 GLU B CA 1
ATOM 1699 C C . GLU C 1 71 ? 33.033 -9.111 73.312 1.00 35.97 71 GLU B C 1
ATOM 1700 O O . GLU C 1 71 ? 32.578 -8.971 74.449 1.00 36.52 71 GLU B O 1
ATOM 1706 N N . THR C 1 72 ? 34.294 -9.438 73.067 1.00 36.27 72 THR B N 1
ATOM 1707 C CA . THR C 1 72 ? 35.250 -9.702 74.124 1.00 36.47 72 THR B CA 1
ATOM 1708 C C . THR C 1 72 ? 35.469 -8.522 75.046 1.00 36.66 72 THR B C 1
ATOM 1709 O O . THR C 1 72 ? 35.410 -8.668 76.265 1.00 36.80 72 THR B O 1
ATOM 1713 N N . CYS C 1 73 ? 35.689 -7.338 74.467 1.00 36.45 73 CYS B N 1
ATOM 1714 C CA . CYS C 1 73 ? 35.951 -6.151 75.255 1.00 36.44 73 CYS B CA 1
ATOM 1715 C C . CYS C 1 73 ? 34.746 -5.710 76.076 1.00 36.32 73 CYS B C 1
ATOM 1716 O O . CYS C 1 73 ? 34.902 -5.109 77.129 1.00 35.58 73 CYS B O 1
ATOM 1719 N N . MET C 1 74 ? 33.541 -5.993 75.590 1.00 37.03 74 MET B N 1
ATOM 1720 C CA . MET C 1 74 ? 32.337 -5.626 76.336 1.00 38.22 74 MET B CA 1
ATOM 1721 C C . MET C 1 74 ? 32.216 -6.512 77.585 1.00 38.98 74 MET B C 1
ATOM 1722 O O . MET C 1 74 ? 31.765 -6.082 78.644 1.00 39.83 74 MET B O 1
ATOM 1727 N N . LYS C 1 75 ? 32.636 -7.752 77.472 1.00 39.86 75 LYS B N 1
ATOM 1728 C CA . LYS C 1 75 ? 32.633 -8.625 78.640 1.00 41.26 75 LYS B CA 1
ATOM 1729 C C . LYS C 1 75 ? 33.818 -8.400 79.600 1.00 41.36 75 LYS B C 1
ATOM 1730 O O . LYS C 1 75 ? 33.657 -8.560 80.805 1.00 41.43 75 LYS B O 1
ATOM 1736 N N . SER C 1 76 ? 34.974 -7.968 79.090 1.00 40.49 76 SER B N 1
ATOM 1737 C CA . SER C 1 76 ? 36.165 -7.767 79.930 1.00 40.41 76 SER B CA 1
ATOM 1738 C C . SER C 1 76 ? 36.315 -6.372 80.503 1.00 40.22 76 SER B C 1
ATOM 1739 O O . SER C 1 76 ? 36.943 -6.185 81.542 1.00 40.14 76 SER B O 1
ATOM 1742 N N . CYS C 1 77 ? 35.763 -5.384 79.821 1.00 39.85 77 CYS B N 1
ATOM 1743 C CA . CYS C 1 77 ? 35.955 -4.000 80.218 1.00 39.68 77 CYS B CA 1
ATOM 1744 C C . CYS C 1 77 ? 34.843 -3.391 81.085 1.00 40.39 77 CYS B C 1
ATOM 1745 O O . CYS C 1 77 ? 33.785 -3.987 81.268 1.00 40.15 77 CYS B O 1
ATOM 1748 N N . GLY C 1 78 ? 35.113 -2.205 81.623 1.00 41.03 78 GLY B N 1
ATOM 1749 C CA . GLY C 1 78 ? 34.196 -1.536 82.523 1.00 42.80 78 GLY B CA 1
ATOM 1750 C C . GLY C 1 78 ? 33.364 -0.439 81.902 1.00 43.77 78 GLY B C 1
ATOM 1751 O O . GLY C 1 78 ? 33.160 -0.394 80.675 1.00 43.05 78 GLY B O 1
ATOM 1752 N N . LYS C 1 79 ? 32.907 0.472 82.754 1.00 45.10 79 LYS B N 1
ATOM 1753 C CA . LYS C 1 79 ? 31.990 1.531 82.329 1.00 46.22 79 LYS B CA 1
ATOM 1754 C C . LYS C 1 79 ? 32.487 2.468 81.241 1.00 46.04 79 LYS B C 1
ATOM 1755 O O . LYS C 1 79 ? 31.719 2.875 80.393 1.00 46.40 79 LYS B O 1
ATOM 1761 N N . ARG C 1 80 ? 33.745 2.867 81.293 1.00 46.30 80 ARG B N 1
ATOM 1762 C CA . ARG C 1 80 ? 34.247 3.784 80.278 1.00 46.73 80 ARG B CA 1
ATOM 1763 C C . ARG C 1 80 ? 33.955 3.221 78.880 1.00 45.88 80 ARG B C 1
ATOM 1764 O O . ARG C 1 80 ? 33.449 3.939 78.025 1.00 46.12 80 ARG B O 1
ATOM 1772 N N . PHE C 1 81 ? 34.257 1.937 78.670 1.00 44.63 81 PHE B N 1
ATOM 1773 C CA . PHE C 1 81 ? 34.030 1.272 77.370 1.00 43.36 81 PHE B CA 1
ATOM 1774 C C . PHE C 1 81 ? 32.551 0.956 77.093 1.00 43.21 81 PHE B C 1
ATOM 1775 O O . PHE C 1 81 ? 32.102 1.037 75.951 1.00 42.26 81 PHE B O 1
ATOM 1783 N N . HIS C 1 82 ? 31.804 0.550 78.115 1.00 42.83 82 HIS B N 1
ATOM 1784 C CA . HIS C 1 82 ? 30.378 0.308 77.904 1.00 43.48 82 HIS B CA 1
ATOM 1785 C C . HIS C 1 82 ? 29.724 1.628 77.492 1.00 43.14 82 HIS B C 1
ATOM 1786 O O . HIS C 1 82 ? 28.892 1.665 76.584 1.00 43.07 82 HIS B O 1
ATOM 1793 N N . ASP C 1 83 ? 30.123 2.711 78.160 1.00 42.71 83 ASP B N 1
ATOM 1794 C CA . ASP C 1 83 ? 29.586 4.046 77.882 1.00 42.82 83 ASP B CA 1
ATOM 1795 C C . ASP C 1 83 ? 29.853 4.516 76.431 1.00 42.52 83 ASP B C 1
ATOM 1796 O O . ASP C 1 83 ? 29.026 5.210 75.824 1.00 41.53 83 ASP B O 1
ATOM 1801 N N . GLU C 1 84 ? 31.030 4.186 75.899 1.00 42.20 84 GLU B N 1
ATOM 1802 C CA . GLU C 1 84 ? 31.373 4.599 74.544 1.00 42.20 84 GLU B CA 1
ATOM 1803 C C . GLU C 1 84 ? 30.600 3.751 73.545 1.00 41.55 84 GLU B C 1
ATOM 1804 O O . GLU C 1 84 ? 30.125 4.256 72.548 1.00 41.22 84 GLU B O 1
ATOM 1810 N N . VAL C 1 85 ? 30.470 2.463 73.813 1.00 41.37 85 VAL B N 1
ATOM 1811 C CA . VAL C 1 85 ? 29.726 1.596 72.911 1.00 40.90 85 VAL B CA 1
ATOM 1812 C C . VAL C 1 85 ? 28.226 1.865 73.037 1.00 41.64 85 VAL B C 1
ATOM 1813 O O . VAL C 1 85 ? 27.440 1.625 72.104 1.00 40.82 85 VAL B O 1
ATOM 1817 N N . GLY C 1 86 ? 27.834 2.396 74.194 1.00 41.63 86 GLY B N 1
ATOM 1818 C CA . GLY C 1 86 ? 26.432 2.597 74.504 1.00 42.64 86 GLY B CA 1
ATOM 1819 C C . GLY C 1 86 ? 25.920 3.912 73.963 1.00 43.83 86 GLY B C 1
ATOM 1820 O O . GLY C 1 86 ? 24.772 4.286 74.195 1.00 45.04 86 GLY B O 1
ATOM 1821 N N . LYS C 1 87 ? 26.793 4.617 73.253 1.00 44.18 87 LYS B N 1
ATOM 1822 C CA . LYS C 1 87 ? 26.455 5.877 72.608 1.00 44.64 87 LYS B CA 1
ATOM 1823 C C . LYS C 1 87 ? 26.010 5.651 71.164 1.00 44.60 87 LYS B C 1
ATOM 1824 O O . LYS C 1 87 ? 26.545 4.765 70.474 1.00 43.62 87 LYS B O 1
ATOM 1830 N N . PHE C 1 88 ? 25.071 6.486 70.698 1.00 44.19 88 PHE B N 1
ATOM 1831 C CA . PHE C 1 88 ? 24.588 6.407 69.318 1.00 43.59 88 PHE B CA 1
ATOM 1832 C C . PHE C 1 88 ? 25.730 6.585 68.330 1.00 43.01 88 PHE B C 1
ATOM 1833 O O . PHE C 1 88 ? 25.727 5.982 67.260 1.00 43.55 88 PHE B O 1
ATOM 1841 N N . ARG C 1 89 ? 26.719 7.396 68.696 1.00 42.59 89 ARG B N 1
ATOM 1842 C CA . ARG C 1 89 ? 27.892 7.603 67.850 1.00 42.40 89 ARG B CA 1
ATOM 1843 C C . ARG C 1 89 ? 28.515 6.270 67.428 1.00 40.65 89 ARG B C 1
ATOM 1844 O O . ARG C 1 89 ? 29.086 6.164 66.355 1.00 41.45 89 ARG B O 1
ATOM 1852 N N . PHE C 1 90 ? 28.431 5.256 68.276 1.00 38.99 90 PHE B N 1
ATOM 1853 C CA . PHE C 1 90 ? 28.967 3.945 67.903 1.00 37.54 90 PHE B CA 1
ATOM 1854 C C . PHE C 1 90 ? 27.867 3.024 67.398 1.00 36.96 90 PHE B C 1
ATOM 1855 O O . PHE C 1 90 ? 28.015 2.328 66.388 1.00 35.95 90 PHE B O 1
ATOM 1863 N N . LEU C 1 91 ? 26.770 3.009 68.137 1.00 36.36 91 LEU B N 1
ATOM 1864 C CA . LEU C 1 91 ? 25.613 2.177 67.805 1.00 36.55 91 LEU B CA 1
ATOM 1865 C C . LEU C 1 91 ? 25.134 2.378 66.376 1.00 35.88 91 LEU B C 1
ATOM 1866 O O . LEU C 1 91 ? 24.811 1.413 65.708 1.00 36.18 91 LEU B O 1
ATOM 1871 N N . ASN C 1 92 ? 25.072 3.633 65.931 1.00 35.39 92 ASN B N 1
ATOM 1872 C CA . ASN C 1 92 ? 24.668 3.951 64.561 1.00 35.21 92 ASN B CA 1
ATOM 1873 C C . ASN C 1 92 ? 25.513 3.203 63.546 1.00 34.82 92 ASN B C 1
ATOM 1874 O O . ASN C 1 92 ? 25.007 2.689 62.544 1.00 34.35 92 ASN B O 1
ATOM 1879 N N . GLU C 1 93 ? 26.821 3.171 63.797 1.00 34.38 93 GLU B N 1
ATOM 1880 C CA . GLU C 1 93 ? 27.755 2.479 62.909 1.00 34.45 93 GLU B CA 1
ATOM 1881 C C . GLU C 1 93 ? 27.418 0.986 62.806 1.00 33.93 93 GLU B C 1
ATOM 1882 O O . GLU C 1 93 ? 27.632 0.362 61.770 1.00 34.76 93 GLU B O 1
ATOM 1888 N N . LEU C 1 94 ? 26.838 0.414 63.849 1.00 33.73 94 LEU B N 1
ATOM 1889 C CA . LEU C 1 94 ? 26.446 -0.998 63.779 1.00 33.58 94 LEU B CA 1
ATOM 1890 C C . LEU C 1 94 ? 25.136 -1.109 62.989 1.00 33.65 94 LEU B C 1
ATOM 1891 O O . LEU C 1 94 ? 24.940 -2.023 62.193 1.00 32.15 94 LEU B O 1
ATOM 1896 N N . ILE C 1 95 ? 24.231 -0.180 63.271 1.00 33.39 95 ILE B N 1
ATOM 1897 C CA . ILE C 1 95 ? 22.947 -0.097 62.595 1.00 34.99 95 ILE B CA 1
ATOM 1898 C C . ILE C 1 95 ? 23.122 -0.007 61.079 1.00 34.75 95 ILE B C 1
ATOM 1899 O O . ILE C 1 95 ? 22.389 -0.643 60.333 1.00 34.86 95 ILE B O 1
ATOM 1904 N N . LYS C 1 96 ? 24.127 0.739 60.632 1.00 35.22 96 LYS B N 1
ATOM 1905 C CA . LYS C 1 96 ? 24.394 0.877 59.206 1.00 35.15 96 LYS B CA 1
ATOM 1906 C C . LYS C 1 96 ? 24.661 -0.467 58.565 1.00 35.57 96 LYS B C 1
ATOM 1907 O O . LYS C 1 96 ? 24.242 -0.701 57.428 1.00 35.36 96 LYS B O 1
ATOM 1913 N N . VAL C 1 97 ? 25.331 -1.361 59.296 1.00 35.71 97 VAL B N 1
ATOM 1914 C CA . VAL C 1 97 ? 25.668 -2.679 58.766 1.00 36.00 97 VAL B CA 1
ATOM 1915 C C . VAL C 1 97 ? 24.404 -3.541 58.610 1.00 37.47 97 VAL B C 1
ATOM 1916 O O . VAL C 1 97 ? 24.268 -4.301 57.649 1.00 37.14 97 VAL B O 1
ATOM 1920 N N . VAL C 1 98 ? 23.458 -3.405 59.528 1.00 37.96 98 VAL B N 1
ATOM 1921 C CA . VAL C 1 98 ? 22.253 -4.228 59.429 1.00 39.31 98 VAL B CA 1
ATOM 1922 C C . VAL C 1 98 ? 21.108 -3.633 58.593 1.00 40.14 98 VAL B C 1
ATOM 1923 O O . VAL C 1 98 ? 20.226 -4.365 58.173 1.00 41.10 98 VAL B O 1
ATOM 1927 N N . SER C 1 99 ? 21.118 -2.326 58.344 1.00 41.08 99 SER B N 1
ATOM 1928 C CA . SER C 1 99 ? 20.026 -1.697 57.608 1.00 42.13 99 SER B CA 1
ATOM 1929 C C . SER C 1 99 ? 20.175 -1.762 56.097 1.00 42.80 99 SER B C 1
ATOM 1930 O O . SER C 1 99 ? 21.216 -1.408 55.542 1.00 42.14 99 SER B O 1
ATOM 1933 N N . PRO C 1 100 ? 19.119 -2.235 55.439 1.00 43.75 100 PRO B N 1
ATOM 1934 C CA . PRO C 1 100 ? 19.065 -2.306 53.975 1.00 43.92 100 PRO B CA 1
ATOM 1935 C C . PRO C 1 100 ? 19.288 -0.950 53.308 1.00 44.16 100 PRO B C 1
ATOM 1936 O O . PRO C 1 100 ? 19.826 -0.886 52.205 1.00 44.28 100 PRO B O 1
ATOM 1940 N N . LYS C 1 101 ? 18.864 0.118 53.975 1.00 44.50 101 LYS B N 1
ATOM 1941 C CA . LYS C 1 101 ? 19.009 1.483 53.459 1.00 45.03 101 LYS B CA 1
ATOM 1942 C C . LYS C 1 101 ? 20.462 1.937 53.413 1.00 44.14 101 LYS B C 1
ATOM 1943 O O . LYS C 1 101 ? 20.812 2.898 52.724 1.00 44.19 101 LYS B O 1
ATOM 1949 N N . TYR C 1 102 ? 21.319 1.241 54.149 1.00 43.07 102 TYR B N 1
ATOM 1950 C CA . TYR C 1 102 ? 22.718 1.616 54.217 1.00 41.97 102 TYR B CA 1
ATOM 1951 C C . TYR C 1 102 ? 23.641 0.507 53.654 1.00 41.13 102 TYR B C 1
ATOM 1952 O O . TYR C 1 102 ? 23.794 0.393 52.437 1.00 40.76 102 TYR B O 1
ATOM 1961 N N . LEU C 1 103 ? 24.245 -0.301 54.526 1.00 40.21 103 LEU B N 1
ATOM 1962 C CA . LEU C 1 103 ? 25.128 -1.382 54.088 1.00 39.76 103 LEU B CA 1
ATOM 1963 C C . LEU C 1 103 ? 24.508 -2.774 54.142 1.00 39.67 103 LEU B C 1
ATOM 1964 O O . LEU C 1 103 ? 25.107 -3.728 53.657 1.00 38.66 103 LEU B O 1
ATOM 1969 N N . GLY C 1 104 ? 23.324 -2.898 54.734 1.00 40.42 104 GLY B N 1
ATOM 1970 C CA . GLY C 1 104 ? 22.689 -4.197 54.896 1.00 41.54 104 GLY B CA 1
ATOM 1971 C C . GLY C 1 104 ? 22.646 -5.064 53.647 1.00 42.85 104 GLY B C 1
ATOM 1972 O O . GLY C 1 104 ? 22.929 -6.265 53.672 1.00 42.15 104 GLY B O 1
ATOM 1973 N N . SER C 1 105 ? 22.346 -4.422 52.530 1.00 44.10 105 SER B N 1
ATOM 1974 C CA . SER C 1 105 ? 22.156 -5.130 51.276 1.00 45.72 105 SER B CA 1
ATOM 1975 C C . SER C 1 105 ? 23.436 -5.644 50.624 1.00 46.01 105 SER B C 1
ATOM 1976 O O . SER C 1 105 ? 23.384 -6.302 49.590 1.00 46.32 105 SER B O 1
ATOM 1979 N N . ARG C 1 106 ? 24.577 -5.359 51.248 1.00 46.00 106 ARG B N 1
ATOM 1980 C CA . ARG C 1 106 ? 25.874 -5.761 50.726 1.00 45.90 106 ARG B CA 1
ATOM 1981 C C . ARG C 1 106 ? 26.687 -6.519 51.770 1.00 45.13 106 ARG B C 1
ATOM 1982 O O . ARG C 1 106 ? 27.819 -6.914 51.521 1.00 44.55 106 ARG B O 1
ATOM 1990 N N . THR C 1 107 ? 26.090 -6.708 52.942 1.00 44.27 107 THR B N 1
ATOM 1991 C CA . THR C 1 107 ? 26.729 -7.390 54.058 1.00 43.22 107 THR B CA 1
ATOM 1992 C C . THR C 1 107 ? 26.175 -8.799 54.215 1.00 43.84 107 THR B C 1
ATOM 1993 O O . THR C 1 107 ? 24.957 -9.002 54.079 1.00 42.60 107 THR B O 1
ATOM 1997 N N . SER C 1 108 ? 27.056 -9.765 54.504 1.00 44.08 108 SER B N 1
ATOM 1998 C CA . SER C 1 108 ? 26.631 -11.161 54.684 1.00 44.60 108 SER B CA 1
ATOM 1999 C C . SER C 1 108 ? 25.682 -11.354 55.872 1.00 44.92 108 SER B C 1
ATOM 2000 O O . SER C 1 108 ? 25.618 -10.523 56.801 1.00 44.53 108 SER B O 1
ATOM 2003 N N . GLU C 1 109 ? 24.919 -12.443 55.812 1.00 45.30 109 GLU B N 1
ATOM 2004 C CA . GLU C 1 109 ? 23.927 -12.765 56.826 1.00 45.64 109 GLU B CA 1
ATOM 2005 C C . GLU C 1 109 ? 24.596 -13.044 58.154 1.00 44.67 109 GLU B C 1
ATOM 2006 O O . GLU C 1 109 ? 24.111 -12.646 59.216 1.00 44.89 109 GLU B O 1
ATOM 2012 N N . LYS C 1 110 ? 25.708 -13.756 58.070 1.00 43.61 110 LYS B N 1
ATOM 2013 C CA . LYS C 1 110 ? 26.530 -14.102 59.207 1.00 42.84 110 LYS B CA 1
ATOM 2014 C C . LYS C 1 110 ? 26.879 -12.852 60.032 1.00 41.44 110 LYS B C 1
ATOM 2015 O O . LYS C 1 110 ? 26.648 -12.794 61.248 1.00 40.77 110 LYS B O 1
ATOM 2021 N N . VAL C 1 111 ? 27.446 -11.855 59.359 1.00 39.98 111 VAL B N 1
ATOM 2022 C CA . VAL C 1 111 ? 27.871 -10.630 60.020 1.00 38.57 111 VAL B CA 1
ATOM 2023 C C . VAL C 1 111 ? 26.699 -9.870 60.646 1.00 38.07 111 VAL B C 1
ATOM 2024 O O . VAL C 1 111 ? 26.798 -9.401 61.765 1.00 36.67 111 VAL B O 1
ATOM 2028 N N . LYS C 1 112 ? 25.586 -9.763 59.925 1.00 37.83 112 LYS B N 1
ATOM 2029 C CA . LYS C 1 112 ? 24.447 -9.024 60.449 1.00 39.06 112 LYS B CA 1
ATOM 2030 C C . LYS C 1 112 ? 23.799 -9.653 61.689 1.00 39.48 112 LYS B C 1
ATOM 2031 O O . LYS C 1 112 ? 23.418 -8.946 62.613 1.00 39.13 112 LYS B O 1
ATOM 2037 N N . ASN C 1 113 ? 23.692 -10.977 61.712 1.00 40.56 113 ASN B N 1
ATOM 2038 C CA . ASN C 1 113 ? 23.032 -11.664 62.825 1.00 41.52 113 ASN B CA 1
ATOM 2039 C C . ASN C 1 113 ? 23.895 -11.565 64.043 1.00 41.35 113 ASN B C 1
ATOM 2040 O O . ASN C 1 113 ? 23.419 -11.467 65.171 1.00 41.37 113 ASN B O 1
ATOM 2045 N N . LYS C 1 114 ? 25.190 -11.585 63.797 1.00 41.70 114 LYS B N 1
ATOM 2046 C CA . LYS C 1 114 ? 26.154 -11.463 64.870 1.00 42.00 114 LYS B CA 1
ATOM 2047 C C . LYS C 1 114 ? 25.874 -10.136 65.586 1.00 41.16 114 LYS B C 1
ATOM 2048 O O . LYS C 1 114 ? 25.661 -10.106 66.790 1.00 40.89 114 LYS B O 1
ATOM 2054 N N . ILE C 1 115 ? 25.829 -9.042 64.829 1.00 40.72 115 ILE B N 1
ATOM 2055 C CA . ILE C 1 115 ? 25.549 -7.729 65.416 1.00 40.57 115 ILE B CA 1
ATOM 2056 C C . ILE C 1 115 ? 24.227 -7.726 66.185 1.00 41.04 115 ILE B C 1
ATOM 2057 O O . ILE C 1 115 ? 24.145 -7.205 67.290 1.00 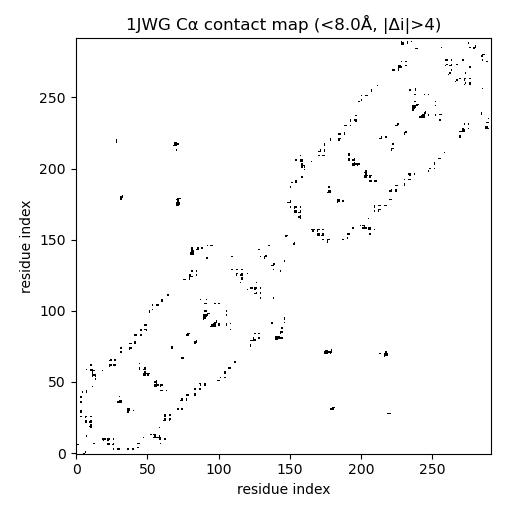41.80 115 ILE B O 1
ATOM 2062 N N . LEU C 1 116 ? 23.194 -8.308 65.597 1.00 41.86 116 LEU B N 1
ATOM 2063 C CA . LEU C 1 116 ? 21.889 -8.350 66.247 1.00 43.09 116 LEU B CA 1
ATOM 2064 C C . LEU C 1 116 ? 21.954 -9.129 67.570 1.00 43.86 116 LEU B C 1
ATOM 2065 O O . LEU C 1 116 ? 21.423 -8.681 68.592 1.00 43.65 116 LEU B O 1
ATOM 2070 N N . GLU C 1 117 ? 22.620 -10.281 67.545 1.00 44.70 117 GLU B N 1
ATOM 2071 C CA . GLU C 1 117 ? 22.806 -11.079 68.748 1.00 45.92 117 GLU B CA 1
ATOM 2072 C C . GLU C 1 117 ? 23.505 -10.237 69.810 1.00 46.11 117 GLU B C 1
ATOM 2073 O O . GLU C 1 117 ? 23.057 -10.165 70.957 1.00 46.13 117 GLU B O 1
ATOM 2079 N N . LEU C 1 118 ? 24.608 -9.602 69.422 1.00 45.92 118 LEU B N 1
ATOM 2080 C CA . LEU C 1 118 ? 25.371 -8.800 70.363 1.00 46.44 118 LEU B CA 1
ATOM 2081 C C . LEU C 1 118 ? 24.502 -7.725 70.974 1.00 46.38 118 LEU B C 1
ATOM 2082 O O . LEU C 1 118 ? 24.525 -7.505 72.181 1.00 45.79 118 LEU B O 1
ATOM 2087 N N . LEU C 1 119 ? 23.739 -7.050 70.123 1.00 47.01 119 LEU B N 1
ATOM 2088 C CA . LEU C 1 119 ? 22.904 -5.952 70.572 1.00 47.54 119 LEU B CA 1
ATOM 2089 C C . LEU C 1 119 ? 21.923 -6.434 71.622 1.00 48.42 119 LEU B C 1
ATOM 2090 O O . LEU C 1 119 ? 21.791 -5.834 72.668 1.00 47.69 119 LEU B O 1
ATOM 2095 N N . TYR C 1 120 ? 21.247 -7.534 71.351 1.00 50.01 120 TYR B N 1
ATOM 2096 C CA . TYR C 1 120 ? 20.274 -8.023 72.312 1.00 51.98 120 TYR B CA 1
ATOM 2097 C C . TYR C 1 120 ? 20.947 -8.373 73.633 1.00 52.45 120 TYR B C 1
ATOM 2098 O O . TYR C 1 120 ? 20.491 -7.961 74.701 1.00 52.35 120 TYR B O 1
ATOM 2107 N N . SER C 1 121 ? 22.042 -9.123 73.548 1.00 53.48 121 SER B N 1
ATOM 2108 C CA . SER C 1 121 ? 22.762 -9.571 74.735 1.00 53.99 121 SER B CA 1
ATOM 2109 C C . SER C 1 121 ? 23.104 -8.408 75.658 1.00 54.42 121 SER B C 1
ATOM 2110 O O . SER C 1 121 ? 23.048 -8.540 76.878 1.00 54.87 121 SER B O 1
ATOM 2113 N N . TRP C 1 122 ? 23.445 -7.265 75.073 1.00 54.40 122 TRP B N 1
ATOM 2114 C CA . TRP C 1 122 ? 23.778 -6.080 75.857 1.00 54.73 122 TRP B CA 1
ATOM 2115 C C . TRP C 1 122 ? 22.545 -5.461 76.482 1.00 55.49 122 TRP B C 1
ATOM 2116 O O . TRP C 1 122 ? 22.642 -4.788 77.500 1.00 55.35 122 TRP B O 1
ATOM 2127 N N . THR C 1 123 ? 21.392 -5.663 75.850 1.00 56.37 123 THR B N 1
ATOM 2128 C CA . THR C 1 123 ? 20.140 -5.146 76.397 1.00 57.49 123 THR B CA 1
ATOM 2129 C C . THR C 1 123 ? 19.780 -5.919 77.672 1.00 58.64 123 THR B C 1
ATOM 2130 O O . THR C 1 123 ? 19.292 -5.332 78.642 1.00 58.88 123 THR B O 1
ATOM 2134 N N . VAL C 1 124 ? 20.038 -7.230 77.666 1.00 59.72 124 VAL B N 1
ATOM 2135 C CA . VAL C 1 124 ? 19.794 -8.072 78.839 1.00 61.15 124 VAL B CA 1
ATOM 2136 C C . VAL C 1 124 ? 20.931 -7.978 79.861 1.00 61.77 124 VAL B C 1
ATOM 2137 O O . VAL C 1 124 ? 20.698 -8.018 81.066 1.00 62.08 124 VAL B O 1
ATOM 2141 N N . GLY C 1 125 ? 22.157 -7.831 79.373 1.00 62.47 125 GLY B N 1
ATOM 2142 C CA . GLY C 1 125 ? 23.322 -7.784 80.236 1.00 63.12 125 GLY B CA 1
ATOM 2143 C C . GLY C 1 125 ? 23.687 -6.404 80.737 1.00 63.60 125 GLY B C 1
ATOM 2144 O O . GLY C 1 125 ? 24.312 -6.268 81.794 1.00 63.58 125 GLY B O 1
ATOM 2145 N N . LEU C 1 126 ? 23.305 -5.375 79.986 1.00 64.02 126 LEU B N 1
ATOM 2146 C CA . LEU C 1 126 ? 23.633 -4.008 80.376 1.00 64.54 126 LEU B CA 1
ATOM 2147 C C . LEU C 1 126 ? 22.450 -3.050 80.318 1.00 65.07 126 LEU B C 1
ATOM 2148 O O . LEU C 1 126 ? 22.550 -1.972 79.735 1.00 65.11 126 LEU B O 1
ATOM 2153 N N . PRO C 1 127 ? 21.336 -3.429 80.936 1.00 65.71 127 PRO B N 1
ATOM 2154 C CA . PRO C 1 127 ? 20.157 -2.561 80.982 1.00 65.98 127 PRO B CA 1
ATOM 2155 C C . PRO C 1 127 ? 20.534 -1.152 81.436 1.00 66.21 127 PRO B C 1
ATOM 2156 O O . PRO C 1 127 ? 19.740 -0.225 81.306 1.00 66.15 127 PRO B O 1
ATOM 2160 N N . GLU C 1 128 ? 21.749 -1.004 81.955 1.00 66.75 128 GLU B N 1
ATOM 2161 C CA . GLU C 1 128 ? 22.278 0.296 82.360 1.00 67.06 128 GLU B CA 1
ATOM 2162 C C . GLU C 1 128 ? 22.287 1.226 81.155 1.00 66.75 128 GLU B C 1
ATOM 2163 O O . GLU C 1 128 ? 21.885 2.383 81.242 1.00 66.79 128 GLU B O 1
ATOM 2169 N N . GLU C 1 129 ? 22.759 0.707 80.024 1.00 66.19 129 GLU B N 1
ATOM 2170 C CA . GLU C 1 129 ? 22.824 1.492 78.802 1.00 65.31 129 GLU B CA 1
ATOM 2171 C C . GLU C 1 129 ? 21.452 1.557 78.131 1.00 64.94 129 GLU B C 1
ATOM 2172 O O . GLU C 1 129 ? 21.018 0.605 77.477 1.00 65.02 129 GLU B O 1
ATOM 2178 N N . VAL C 1 130 ? 20.776 2.691 78.297 1.00 64.02 130 VAL B N 1
ATOM 2179 C CA . VAL C 1 130 ? 19.432 2.871 77.756 1.00 63.29 130 VAL B CA 1
ATOM 2180 C C . VAL C 1 130 ? 19.412 2.858 76.223 1.00 62.39 130 VAL B C 1
ATOM 2181 O O . VAL C 1 130 ? 18.585 2.184 75.612 1.00 62.48 130 VAL B O 1
ATOM 2185 N N . LYS C 1 131 ? 20.334 3.581 75.605 1.00 60.98 131 LYS B N 1
ATOM 2186 C CA . LYS C 1 131 ? 20.375 3.666 74.148 1.00 59.92 131 LYS B CA 1
ATOM 2187 C C . LYS C 1 131 ? 20.478 2.321 73.433 1.00 59.22 131 LYS B C 1
ATOM 2188 O O . LYS C 1 131 ? 19.867 2.121 72.381 1.00 59.26 131 LYS B O 1
ATOM 2194 N N . ILE C 1 132 ? 21.247 1.396 73.993 1.00 58.11 132 ILE B N 1
ATOM 2195 C CA . ILE C 1 132 ? 21.342 0.075 73.381 1.00 57.34 132 ILE B CA 1
ATOM 2196 C C . ILE C 1 132 ? 19.934 -0.495 73.234 1.00 57.19 132 ILE B C 1
ATOM 2197 O O . ILE C 1 132 ? 19.584 -1.075 72.199 1.00 56.74 132 ILE B O 1
ATOM 2202 N N . ALA C 1 133 ? 19.117 -0.318 74.266 1.00 57.01 133 ALA B N 1
ATOM 2203 C CA . ALA C 1 133 ? 17.735 -0.764 74.198 1.00 57.23 133 ALA B CA 1
ATOM 2204 C C . ALA C 1 133 ? 16.991 0.149 73.226 1.00 57.06 133 ALA B C 1
ATOM 2205 O O . ALA C 1 133 ? 16.202 -0.323 72.423 1.00 57.03 133 ALA B O 1
ATOM 2207 N N . GLU C 1 134 ? 17.253 1.453 73.294 1.00 57.27 134 GLU B N 1
ATOM 2208 C CA . GLU C 1 134 ? 16.604 2.393 72.380 1.00 57.85 134 GLU B CA 1
ATOM 2209 C C . GLU C 1 134 ? 16.879 1.968 70.936 1.00 57.88 134 GLU B C 1
ATOM 2210 O O . GLU C 1 134 ? 15.955 1.678 70.181 1.00 58.10 134 GLU B O 1
ATOM 2216 N N . ALA C 1 135 ? 18.152 1.897 70.564 1.00 57.76 135 ALA B N 1
ATOM 2217 C CA . ALA C 1 135 ? 18.524 1.459 69.223 1.00 57.69 135 ALA B CA 1
ATOM 2218 C C . ALA C 1 135 ? 17.960 0.082 68.871 1.00 57.89 135 ALA B C 1
ATOM 2219 O O . ALA C 1 135 ? 17.484 -0.133 67.755 1.00 57.74 135 ALA B O 1
ATOM 2221 N N . TYR C 1 136 ? 18.006 -0.856 69.810 1.00 58.36 136 TYR B N 1
ATOM 2222 C CA . TYR C 1 136 ? 17.485 -2.197 69.545 1.00 58.77 136 TYR B CA 1
ATOM 2223 C C . TYR C 1 136 ? 15.974 -2.137 69.347 1.00 59.96 136 TYR B C 1
ATOM 2224 O O . TYR C 1 136 ? 15.407 -2.864 68.531 1.00 59.63 136 TYR B O 1
ATOM 2233 N N . GLN C 1 137 ? 15.341 -1.257 70.115 1.00 61.32 137 GLN B N 1
ATOM 2234 C CA . GLN C 1 137 ? 13.907 -1.024 70.045 1.00 62.87 137 GLN B CA 1
ATOM 2235 C C . GLN C 1 137 ? 13.567 -0.640 68.619 1.00 63.55 137 GLN B C 1
ATOM 2236 O O . GLN C 1 137 ? 12.818 -1.339 67.941 1.00 63.75 137 GLN B O 1
ATOM 2242 N N . MET C 1 138 ? 14.153 0.462 68.163 1.00 64.37 138 MET B N 1
ATOM 2243 C CA . MET C 1 138 ? 13.912 0.958 66.814 1.00 65.41 138 MET B CA 1
ATOM 2244 C C . MET C 1 138 ? 14.100 -0.124 65.761 1.00 65.67 138 MET B C 1
ATOM 2245 O O . MET C 1 138 ? 13.381 -0.146 64.764 1.00 65.50 138 MET B O 1
ATOM 2250 N N . LEU C 1 139 ? 15.060 -1.020 65.983 1.00 66.28 139 LEU B N 1
ATOM 2251 C CA . LEU C 1 139 ? 15.317 -2.106 65.040 1.00 66.93 139 LEU B CA 1
ATOM 2252 C C . LEU C 1 139 ? 14.144 -3.070 65.018 1.00 67.67 139 LEU B C 1
ATOM 2253 O O . LEU C 1 139 ? 13.803 -3.640 63.983 1.00 67.56 139 LEU B O 1
ATOM 2258 N N . LYS C 1 140 ? 13.527 -3.253 66.174 1.00 68.77 140 LYS B N 1
ATOM 2259 C CA . LYS C 1 140 ? 12.386 -4.142 66.271 1.00 69.98 140 LYS B CA 1
ATOM 2260 C C . LYS C 1 140 ? 11.195 -3.537 65.527 1.00 70.17 140 LYS B C 1
ATOM 2261 O O . LYS C 1 140 ? 10.508 -4.225 64.775 1.00 70.21 140 LYS B O 1
ATOM 2267 N N . LYS C 1 141 ? 10.978 -2.241 65.728 1.00 70.70 141 LYS B N 1
ATOM 2268 C CA . LYS C 1 141 ? 9.872 -1.519 65.097 1.00 71.19 141 LYS B CA 1
ATOM 2269 C C . LYS C 1 141 ? 10.019 -1.457 63.574 1.00 71.30 141 LYS B C 1
ATOM 2270 O O . LYS C 1 141 ? 9.076 -1.748 62.838 1.00 71.24 141 LYS B O 1
ATOM 2276 N N . GLN C 1 142 ? 11.214 -1.083 63.113 1.00 71.41 142 GLN B N 1
ATOM 2277 C CA . GLN C 1 142 ? 11.512 -0.975 61.686 1.00 71.17 142 GLN B CA 1
ATOM 2278 C C . GLN C 1 142 ? 11.473 -2.335 60.999 1.00 71.10 142 GLN B C 1
ATOM 2279 O O . GLN C 1 142 ? 11.445 -2.417 59.773 1.00 71.07 142 GLN B O 1
ATOM 2285 N N . GLY C 1 143 ? 11.488 -3.401 61.793 1.00 71.12 143 GLY B N 1
ATOM 2286 C CA . GLY C 1 143 ? 11.361 -4.749 61.263 1.00 71.23 143 GLY B CA 1
ATOM 2287 C C . GLY C 1 143 ? 12.623 -5.536 60.949 1.00 71.54 143 GLY B C 1
ATOM 2288 O O . GLY C 1 143 ? 12.554 -6.561 60.276 1.00 71.27 143 GLY B O 1
ATOM 2289 N N . ILE C 1 144 ? 13.775 -5.087 61.437 1.00 71.87 144 ILE B N 1
ATOM 2290 C CA . ILE C 1 144 ? 15.018 -5.799 61.148 1.00 72.20 144 ILE B CA 1
ATOM 2291 C C . ILE C 1 144 ? 15.256 -6.963 62.107 1.00 72.85 144 ILE B C 1
ATOM 2292 O O . ILE C 1 144 ? 15.693 -8.038 61.692 1.00 72.60 144 ILE B O 1
ATOM 2297 N N . VAL C 1 145 ? 14.947 -6.753 63.383 1.00 73.88 145 VAL B N 1
ATOM 2298 C CA . VAL C 1 145 ? 15.127 -7.794 64.399 1.00 75.05 145 VAL B CA 1
ATOM 2299 C C . VAL C 1 145 ? 14.153 -8.973 64.243 1.00 75.83 145 VAL B C 1
ATOM 2300 O O . VAL C 1 145 ? 14.566 -10.135 64.288 1.00 75.94 145 VAL B O 1
ATOM 2304 N N . LYS C 1 146 ? 12.872 -8.667 64.050 1.00 76.84 146 LYS B N 1
ATOM 2305 C CA . LYS C 1 146 ? 11.836 -9.690 63.889 1.00 77.77 146 LYS B CA 1
ATOM 2306 C C . LYS C 1 146 ? 11.728 -10.597 65.111 1.00 77.89 146 LYS B C 1
ATOM 2307 O O . LYS C 1 146 ? 12.234 -11.721 65.103 1.00 78.27 146 LYS B O 1
ATOM 2313 N N . ASP D 2 9 ? 20.250 12.066 66.973 1.00 49.86 9 ASP D N 1
ATOM 2314 C CA . ASP D 2 9 ? 21.538 11.329 67.047 1.00 49.27 9 ASP D CA 1
ATOM 2315 C C . ASP D 2 9 ? 21.312 9.957 66.468 1.00 48.63 9 ASP D C 1
ATOM 2316 O O . ASP D 2 9 ? 21.957 9.573 65.495 1.00 48.10 9 ASP D O 1
ATOM 2321 N N . LEU D 2 10 ? 20.383 9.220 67.064 1.00 47.82 10 LEU D N 1
ATOM 2322 C CA . LEU D 2 10 ? 20.089 7.878 66.591 1.00 47.63 10 LEU D CA 1
ATOM 2323 C C . LEU D 2 10 ? 19.793 7.907 65.097 1.00 47.80 10 LEU D C 1
ATOM 2324 O O . LEU D 2 10 ? 19.114 8.819 64.604 1.00 47.07 10 LEU D O 1
ATOM 2329 N N . LEU D 2 11 ? 20.315 6.905 64.388 1.00 47.51 11 LEU D N 1
ATOM 2330 C CA . LEU D 2 11 ? 20.216 6.828 62.938 1.00 47.89 11 LEU D CA 1
ATOM 2331 C C . LEU D 2 11 ? 18.784 6.706 62.434 1.00 48.14 11 LEU D C 1
ATOM 2332 O O . LEU D 2 11 ? 18.005 5.908 62.938 1.00 47.13 11 LEU D O 1
ATOM 2337 N N . HIS D 2 12 ? 18.456 7.479 61.405 1.00 49.28 12 HIS D N 1
ATOM 2338 C CA . HIS D 2 12 ? 17.128 7.398 60.806 1.00 50.49 12 HIS D CA 1
ATOM 2339 C C . HIS D 2 12 ? 17.002 6.201 59.866 1.00 51.38 12 HIS D C 1
ATOM 2340 O O . HIS D 2 12 ? 17.702 6.100 58.869 1.00 51.57 12 HIS D O 1
ATOM 2347 N N . ILE D 2 13 ? 16.083 5.318 60.221 1.00 53.16 13 ILE D N 1
ATOM 2348 C CA . ILE D 2 13 ? 15.707 4.097 59.489 1.00 55.12 13 ILE D CA 1
ATOM 2349 C C . ILE D 2 13 ? 16.766 3.013 59.267 1.00 55.63 13 ILE D C 1
ATOM 2350 O O . ILE D 2 13 ? 17.638 3.139 58.404 1.00 56.94 13 ILE D O 1
#

Solvent-accessible surface area: 15123 Å² total; per-residue (Å²): 164,92,68,12,75,36,41,0,70,93,0,1,49,59,155,31,208,135,61,39,118,88,6,0,59,8,0,17,78,53,2,23,66,88,156,106,5,1,38,48,0,11,148,33,0,10,134,37,2,55,20,134,104,63,81,23,1,20,0,0,0,11,0,0,44,28,7,5,157,38,5,4,95,54,5,6,45,26,0,4,56,18,111,2,0,11,42,2,1,58,2,5,0,95,119,68,44,1,96,185,30,44,104,125,4,32,54,56,0,9,112,10,0,108,52,13,32,96,52,24,88,110,17,105,65,0,37,91,0,19,89,32,0,99,179,102,51,23,24,180,82,90,124,30,28,144,54,112,110,69,9,76,30,34,0,69,105,0,0,49,56,153,34,194,138,57,41,122,86,6,0,67,12,0,2,33,20,1,21,69,56,156,93,2,1,46,48,0,9,176,34,0,11,137,33,2,51,18,137,106,74,86,23,2,22,0,0,0,16,0,0,45,19,0,8,165,37,8,27,116,99,1,23,43,26,0,4,64,13,179,6,0,14,42,1,6,59,2,5,1,94,144,78,46,2,95,190,33,46,111,132,3,42,57,50,0,29,108,7,0,117,49,14,26,90,48,31,92,126,24,103,69,0,45,74,0,43,106,73,4,144,161,87,39,26,35,202,145,36,26,144,51